Protein AF-A0A1A9I553-F1 (afdb_monomer)

pLDDT: mean 89.94, std 12.28, range [42.53, 98.75]

Sequence (286 aa):
MKNKTMDTFEQMSDDEKLRAENDFLKMKLMLEHGAHFGDISDNPDDLSPEMENQLLNNVMALEEQFAKEHKTIKVFDKIDRPQHFKPVAAIPGKDIKHAWEELSNYLNKYGIDLAVCSPNISTRELYRFTIEELFEYEMDDINLPGWTTNFIYDEFYPDPVYDNSRLVQQDLLGDLFSTNDLFCEMQYTEEGFYFNGTWYNTFKNYSEKINRFKSLFDEIELEECTVNSCTVNENDCCVTGNYKAVAQSANSKTTFSGNFTVGLIKDDAGYWNMKDIEIEGFNLAS

Foldseek 3Di:
DPPPVVVVLVPDDPQVNLVVLLVVLQVCCCVVVVDDDDPPPPDPPPDRSVRSSVVSVLVVVVVVCCVPDQDKDFLCVLLVNDPPQDALVPADPVCLVVSLVVVQVSLVVSQEHEAEDDPVDDSSNVSNCVVPPSRRDIDGPDDDPPHHDYHYVCVVPPDCFRVVQCCCQCVPPVQLQFLDQDDDPPQADCCWAAAQNDTDRGVVVVSVLSNVVSVQFPGKDWPDWDWPGWDDDPFKIKIKTKTWMWTHHPPDIDIAIDMKIWMWGADPVGHTHTHYIHGPRDDRDD

Nearest PDB structures (foldseek):
  3ef8-assembly1_A  TM=5.505E-01  e=2.412E-05  Novosphingobium aromaticivorans DSM 12444
  3rob-assembly2_D  TM=6.604E-01  e=2.534E-04  Planctopirus limnophila DSM 3776
  3bb9-assembly1_A  TM=6.445E-01  e=4.056E-04  Shewanella frigidimarina NCIMB 400
  3bb9-assembly3_E  TM=6.091E-01  e=4.302E-04  Shewanella frigidimarina NCIMB 400
  3e99-assembly1_A  TM=5.307E-01  e=3.206E-04  Burkholderia mallei ATCC 23344

Secondary structure (DSSP, 8-state):
--SHHHHHHTTS-HHHHHHHHHHHHHHHHHHHH--------S-TTSS-HHHHHHHHHHHHHHHHHHHH---EEEHHHHTT--S-PPPGGGS-GGGHHHHHHHHHHHHHHTTEEEE---TT--HHHHHHHHHHTGGG-EEE----TT--EEEEHHHHS--HHHHHHHIIIIIIIIHHTSSSPP---TTB-TT-EEETTEEESSHHHHHHHHHHHHTT-SEEEEEEEEEEEEEEETTEEEEEEEEEEEEEETTEEEEEEEEEEEEEEE-TTS-EEEEEEEETT-----

Organism: NCBI:txid1176587

Mean predicted aligned error: 8.47 Å

Structure (mmCIF, N/CA/C/O backbone):
data_AF-A0A1A9I553-F1
#
_entry.id   AF-A0A1A9I553-F1
#
loop_
_atom_site.group_PDB
_atom_site.id
_atom_site.type_symbol
_atom_site.label_atom_id
_atom_site.label_alt_id
_atom_site.label_comp_id
_atom_site.label_asym_id
_atom_site.label_entity_id
_atom_site.label_seq_id
_atom_site.pdbx_PDB_ins_code
_atom_site.Cartn_x
_atom_site.Cartn_y
_atom_site.Cartn_z
_atom_site.occupancy
_atom_site.B_iso_or_equiv
_atom_site.auth_seq_id
_atom_site.auth_comp_id
_atom_site.auth_asym_id
_atom_site.auth_atom_id
_atom_site.pdbx_PDB_model_num
ATOM 1 N N . MET A 1 1 ? 40.189 41.735 4.084 1.00 45.28 1 MET A N 1
ATOM 2 C CA . MET A 1 1 ? 39.032 41.005 4.653 1.00 45.28 1 MET A CA 1
ATOM 3 C C . MET A 1 1 ? 38.828 39.592 4.082 1.00 45.28 1 MET A C 1
ATOM 5 O O . MET A 1 1 ? 37.923 38.928 4.549 1.00 45.28 1 MET A O 1
ATOM 9 N N . LYS A 1 2 ? 39.676 39.079 3.167 1.00 45.16 2 LYS A N 1
ATOM 10 C CA . LYS A 1 2 ? 39.576 37.696 2.649 1.00 45.16 2 LYS A CA 1
ATOM 11 C C . LYS A 1 2 ? 40.274 36.606 3.493 1.00 45.16 2 LYS A C 1
ATOM 13 O O . LYS A 1 2 ? 40.042 35.440 3.233 1.00 45.16 2 LYS A O 1
ATOM 18 N N . ASN A 1 3 ? 41.073 36.960 4.507 1.00 47.84 3 ASN A N 1
ATOM 19 C CA . ASN A 1 3 ? 41.937 35.985 5.203 1.00 47.84 3 ASN A CA 1
ATOM 20 C C . ASN A 1 3 ? 41.445 35.517 6.581 1.00 47.84 3 ASN A C 1
ATOM 22 O O . ASN A 1 3 ? 42.027 34.594 7.121 1.00 47.84 3 ASN A O 1
ATOM 26 N N . LYS A 1 4 ? 40.412 36.131 7.177 1.00 47.81 4 LYS A N 1
ATOM 27 C CA . LYS A 1 4 ? 40.027 35.802 8.565 1.00 47.81 4 LYS A CA 1
ATOM 28 C C . LYS A 1 4 ? 39.048 34.624 8.657 1.00 47.81 4 LYS A C 1
ATOM 30 O O . LYS A 1 4 ? 39.092 33.868 9.613 1.00 47.81 4 LYS A O 1
ATOM 35 N N . THR A 1 5 ? 38.197 34.453 7.648 1.00 51.31 5 THR A N 1
ATOM 36 C CA . THR A 1 5 ? 37.212 33.363 7.571 1.00 51.31 5 THR A CA 1
ATOM 37 C C . THR A 1 5 ? 37.863 32.019 7.240 1.00 51.31 5 THR A C 1
ATOM 39 O O . THR A 1 5 ? 37.463 30.999 7.782 1.00 51.31 5 THR A O 1
ATOM 42 N N . MET A 1 6 ? 38.905 32.030 6.403 1.00 48.88 6 MET A N 1
ATOM 43 C CA . MET A 1 6 ? 39.630 30.828 5.971 1.00 48.88 6 MET A CA 1
ATOM 44 C C . MET A 1 6 ? 40.461 30.217 7.118 1.00 48.88 6 MET A C 1
ATOM 46 O O . MET A 1 6 ? 40.425 29.012 7.321 1.00 48.88 6 MET A O 1
ATOM 50 N N . ASP A 1 7 ? 41.082 31.067 7.947 1.00 52.56 7 ASP A N 1
ATOM 51 C CA . ASP A 1 7 ? 41.841 30.677 9.154 1.00 52.56 7 ASP A CA 1
ATOM 52 C C . ASP A 1 7 ? 40.971 30.029 10.250 1.00 52.56 7 ASP A C 1
ATOM 54 O O . ASP A 1 7 ? 41.466 29.273 11.079 1.00 52.56 7 ASP A O 1
ATOM 58 N N . THR A 1 8 ? 39.670 30.347 10.289 1.00 56.44 8 THR A N 1
ATOM 59 C CA . THR A 1 8 ? 38.761 29.854 11.342 1.00 56.44 8 THR A CA 1
ATOM 60 C C . THR A 1 8 ? 38.234 28.453 11.013 1.00 56.44 8 THR A C 1
ATOM 62 O O . THR A 1 8 ? 38.026 27.652 11.916 1.00 56.44 8 THR A O 1
ATOM 65 N N . PHE A 1 9 ? 38.076 28.131 9.725 1.00 57.78 9 PHE A N 1
ATOM 66 C CA . PHE A 1 9 ? 37.590 26.827 9.262 1.00 57.78 9 PHE A CA 1
ATOM 67 C C . PHE A 1 9 ? 38.655 25.725 9.378 1.00 57.78 9 PHE A C 1
ATOM 69 O O . PHE A 1 9 ? 38.342 24.577 9.679 1.00 57.78 9 PHE A O 1
ATOM 76 N N . GLU A 1 10 ? 39.936 26.071 9.209 1.00 60.84 10 GLU A N 1
ATOM 77 C CA . GLU A 1 10 ? 41.048 25.123 9.384 1.00 60.84 10 GLU A CA 1
ATOM 78 C C . GLU A 1 10 ? 41.237 24.671 10.846 1.00 60.84 10 GLU A C 1
ATOM 80 O O . GLU A 1 10 ? 41.832 23.622 11.084 1.00 60.84 10 GLU A O 1
ATOM 85 N N . GLN A 1 11 ? 40.702 25.420 11.819 1.00 66.88 11 GLN A N 1
ATOM 86 C CA . GLN A 1 11 ? 40.813 25.132 13.257 1.00 66.88 11 GLN A CA 1
ATOM 87 C C . GLN A 1 11 ? 39.633 24.335 13.836 1.00 66.88 11 GLN A C 1
ATOM 89 O O . GLN A 1 11 ? 39.682 23.954 15.005 1.00 66.88 11 GLN A O 1
ATOM 94 N N . MET A 1 12 ? 38.585 24.095 13.046 1.00 76.06 12 MET A N 1
ATOM 95 C CA . MET A 1 12 ? 37.407 23.327 13.461 1.00 76.06 12 MET A CA 1
ATOM 96 C C . MET A 1 12 ? 37.705 21.822 13.475 1.00 76.06 12 MET A C 1
ATOM 98 O O . MET A 1 12 ? 38.488 21.327 12.654 1.00 76.06 12 MET A O 1
ATOM 102 N N . SER A 1 13 ? 37.052 21.097 14.384 1.00 80.44 13 SER A N 1
ATOM 103 C CA . SER A 1 13 ? 37.006 19.631 14.345 1.00 80.44 13 SER A CA 1
ATOM 104 C C . SER A 1 13 ? 36.294 19.139 13.078 1.00 80.44 13 SER A C 1
ATOM 106 O O . SER A 1 13 ? 35.545 19.886 12.443 1.00 80.44 13 SER A O 1
ATOM 108 N N . ASP A 1 14 ? 36.545 17.895 12.673 1.00 81.12 14 ASP A N 1
ATOM 109 C CA . ASP A 1 14 ? 35.966 17.349 11.440 1.00 81.12 14 ASP A CA 1
ATOM 110 C C . ASP A 1 14 ? 34.425 17.280 11.514 1.00 81.12 14 ASP A C 1
ATOM 112 O O . ASP A 1 14 ? 33.756 17.670 10.557 1.00 81.12 14 ASP A O 1
ATOM 116 N N . ASP A 1 15 ? 33.861 16.962 12.683 1.00 81.31 15 ASP A N 1
ATOM 117 C CA . ASP A 1 15 ? 32.417 17.020 12.955 1.00 81.31 15 ASP A CA 1
ATOM 118 C C . ASP A 1 15 ? 31.836 18.431 12.785 1.00 81.31 15 ASP A C 1
ATOM 120 O O . ASP A 1 15 ? 30.764 18.613 12.208 1.00 81.31 15 ASP A O 1
ATOM 124 N N . GLU A 1 16 ? 32.527 19.460 13.284 1.00 81.19 16 GLU A N 1
ATOM 125 C CA . GLU A 1 16 ? 32.078 20.851 13.157 1.00 81.19 16 GLU A CA 1
ATOM 126 C C . GLU A 1 16 ? 32.110 21.319 11.697 1.00 81.19 16 GLU A C 1
ATOM 128 O O . GLU A 1 16 ? 31.229 22.073 11.274 1.00 81.19 16 GLU A O 1
ATOM 133 N N . LYS A 1 17 ? 33.096 20.865 10.911 1.00 86.19 17 LYS A N 1
ATOM 134 C CA . LYS A 1 17 ? 33.151 21.143 9.468 1.00 86.19 17 LYS A CA 1
ATOM 135 C C . LYS A 1 17 ? 31.993 20.472 8.736 1.00 86.19 17 LYS A C 1
ATOM 137 O O . LYS A 1 17 ? 31.346 21.136 7.931 1.00 86.19 17 LYS A O 1
ATOM 142 N N . LEU A 1 18 ? 31.704 19.207 9.048 1.00 85.94 18 LEU A N 1
ATOM 143 C CA . LEU A 1 18 ? 30.585 18.469 8.457 1.00 85.94 18 LEU A CA 1
ATOM 144 C C . LEU A 1 18 ? 29.238 19.117 8.782 1.00 85.94 18 LEU A C 1
ATOM 146 O O . LEU A 1 18 ? 28.411 19.285 7.893 1.00 85.94 18 LEU A O 1
ATOM 150 N N . ARG A 1 19 ? 29.030 19.563 10.025 1.00 86.19 19 ARG A N 1
ATOM 151 C CA . ARG A 1 19 ? 27.807 20.289 10.406 1.00 86.19 19 ARG A CA 1
ATOM 152 C C . ARG A 1 19 ? 27.648 21.594 9.625 1.00 86.19 19 ARG A C 1
ATOM 154 O O . ARG A 1 19 ? 26.574 21.861 9.097 1.00 86.19 19 ARG A O 1
ATOM 161 N N . ALA A 1 20 ? 28.724 22.369 9.484 1.00 86.25 20 ALA A N 1
ATOM 162 C CA . ALA A 1 20 ? 28.700 23.594 8.686 1.00 86.25 20 ALA A CA 1
ATOM 163 C C . ALA A 1 20 ? 28.430 23.321 7.193 1.00 86.25 20 ALA A C 1
ATOM 165 O O . ALA A 1 20 ? 27.741 24.100 6.532 1.00 86.25 20 ALA A O 1
ATOM 166 N N . GLU A 1 21 ? 28.955 22.217 6.657 1.00 88.81 21 GLU A N 1
ATOM 167 C CA . GLU A 1 21 ? 28.673 21.770 5.292 1.00 88.81 21 GLU A CA 1
ATOM 168 C C . GLU A 1 21 ? 27.207 21.342 5.122 1.00 88.81 21 GLU A C 1
ATOM 170 O O . GLU A 1 21 ? 26.568 21.733 4.144 1.00 88.81 21 GLU A O 1
ATOM 175 N N . ASN A 1 22 ? 26.638 20.624 6.094 1.00 90.00 22 ASN A N 1
ATOM 176 C CA . ASN A 1 22 ? 25.229 20.227 6.088 1.00 90.00 22 ASN A CA 1
ATOM 177 C C . ASN A 1 22 ? 24.303 21.443 6.100 1.00 90.00 22 ASN A C 1
ATOM 179 O O . ASN A 1 22 ? 23.371 21.515 5.300 1.00 90.00 22 ASN A O 1
ATOM 183 N N . ASP A 1 23 ? 24.582 22.429 6.953 1.00 88.38 23 ASP A N 1
ATOM 184 C CA . ASP A 1 23 ? 23.811 23.673 7.007 1.00 88.38 23 ASP A CA 1
ATOM 185 C C . ASP A 1 23 ? 23.865 24.420 5.670 1.00 88.38 23 ASP A C 1
ATOM 187 O O . ASP A 1 23 ? 22.844 24.902 5.170 1.00 88.38 23 ASP A O 1
ATOM 191 N N . PHE A 1 24 ? 25.042 24.461 5.041 1.00 90.69 24 PHE A N 1
ATOM 192 C CA . PHE A 1 24 ? 25.199 25.050 3.717 1.00 90.69 24 PHE A CA 1
ATOM 193 C C . PHE A 1 24 ? 24.379 24.309 2.648 1.00 90.69 24 PHE A C 1
ATOM 195 O O . PHE A 1 24 ? 23.675 24.951 1.863 1.00 90.69 24 PHE A O 1
ATOM 202 N N . LEU A 1 25 ? 24.427 22.974 2.622 1.00 90.56 25 LEU A N 1
ATOM 203 C CA . LEU A 1 25 ? 23.664 22.160 1.671 1.00 90.56 25 LEU A CA 1
ATOM 204 C C . LEU A 1 25 ? 22.151 22.313 1.870 1.00 90.56 25 LEU A C 1
ATOM 206 O O . LEU A 1 25 ? 21.434 22.491 0.885 1.00 90.56 25 LEU A O 1
ATOM 210 N N . LYS A 1 26 ? 21.665 22.323 3.119 1.00 89.75 26 LYS A N 1
ATOM 211 C CA . LYS A 1 26 ? 20.253 22.596 3.436 1.00 89.75 26 LYS A CA 1
ATOM 212 C C . LYS A 1 26 ? 19.823 23.956 2.906 1.00 89.75 26 LYS A C 1
ATOM 214 O O . LYS A 1 26 ? 18.832 24.039 2.188 1.00 89.75 26 LYS A O 1
ATOM 219 N N . MET A 1 27 ? 20.589 25.013 3.193 1.00 89.00 27 MET A N 1
ATOM 220 C CA . MET A 1 27 ? 20.296 26.356 2.683 1.00 89.00 27 MET A CA 1
ATOM 221 C C . MET A 1 27 ? 20.246 26.386 1.153 1.00 89.00 27 MET A C 1
ATOM 223 O O . MET A 1 27 ? 19.347 27.005 0.586 1.00 89.00 27 MET A O 1
ATOM 227 N N . LYS A 1 28 ? 21.181 25.705 0.478 1.00 90.06 28 LYS A N 1
ATOM 228 C CA . LYS A 1 28 ? 21.189 25.602 -0.985 1.00 90.06 28 LYS A CA 1
ATOM 229 C C . LYS A 1 28 ? 19.930 24.893 -1.502 1.00 90.06 28 LYS A C 1
ATOM 231 O O . LYS A 1 28 ? 19.263 25.440 -2.372 1.00 90.06 28 LYS A O 1
ATOM 236 N N . LEU A 1 29 ? 19.553 23.748 -0.926 1.00 89.56 29 LEU A N 1
ATOM 237 C CA . LEU A 1 29 ? 18.328 23.016 -1.287 1.00 89.56 29 LEU A CA 1
ATOM 238 C C . LEU A 1 29 ? 17.058 23.846 -1.057 1.00 89.56 29 LEU A C 1
ATOM 240 O O . LEU A 1 29 ? 16.166 23.855 -1.900 1.00 89.56 29 LEU A O 1
ATOM 244 N N . MET A 1 30 ? 16.976 24.586 0.050 1.00 87.88 30 MET A N 1
ATOM 245 C CA . MET A 1 30 ? 15.840 25.475 0.323 1.00 87.88 30 MET A CA 1
ATOM 246 C C . MET A 1 30 ? 15.729 26.593 -0.720 1.00 87.88 30 MET A C 1
ATOM 248 O O . MET A 1 30 ? 14.635 26.892 -1.192 1.00 87.88 30 MET A O 1
ATOM 252 N N . LEU A 1 31 ? 16.854 27.222 -1.074 1.00 88.00 31 LEU A N 1
ATOM 253 C CA . LEU A 1 31 ? 16.877 28.376 -1.976 1.00 88.00 31 LEU A CA 1
ATOM 254 C C . LEU A 1 31 ? 16.697 27.993 -3.447 1.00 88.00 31 LEU A C 1
ATOM 256 O O . LEU A 1 31 ? 16.005 28.703 -4.172 1.00 88.00 31 LEU A O 1
ATOM 260 N N . GLU A 1 32 ? 17.345 26.918 -3.891 1.00 88.19 32 GLU A N 1
ATOM 261 C CA . GLU A 1 32 ? 17.366 26.516 -5.302 1.00 88.19 32 GLU A CA 1
ATOM 262 C C . GLU A 1 32 ? 16.218 25.559 -5.653 1.00 88.19 32 GLU A C 1
ATOM 264 O O . GLU A 1 32 ? 15.685 25.646 -6.758 1.00 88.19 32 GLU A O 1
ATOM 269 N N . HIS A 1 33 ? 15.797 24.706 -4.712 1.00 85.69 33 HIS A N 1
ATOM 270 C CA . HIS A 1 33 ? 14.836 23.618 -4.952 1.00 85.69 33 HIS A CA 1
ATOM 271 C C . HIS A 1 33 ? 13.562 23.723 -4.100 1.00 85.69 33 HIS A C 1
ATOM 273 O O . HIS A 1 33 ? 12.667 22.892 -4.212 1.00 85.69 33 HIS A O 1
ATOM 279 N N . GLY A 1 34 ? 13.445 24.748 -3.246 1.00 83.94 34 GLY A N 1
ATOM 280 C CA . GLY A 1 34 ? 12.265 24.944 -2.402 1.00 83.94 34 GLY A CA 1
ATOM 281 C C . GLY A 1 34 ? 12.109 23.892 -1.302 1.00 83.94 34 GLY A C 1
ATOM 282 O O . GLY A 1 34 ? 11.017 23.761 -0.752 1.00 83.94 34 GLY A O 1
ATOM 283 N N . ALA A 1 35 ? 13.169 23.150 -0.960 1.00 86.06 35 ALA A N 1
ATOM 284 C CA . ALA A 1 35 ? 13.132 22.157 0.111 1.00 86.06 35 ALA A CA 1
ATOM 285 C C . ALA A 1 35 ? 12.692 22.788 1.443 1.00 86.06 35 ALA A C 1
ATOM 287 O O . ALA A 1 35 ? 12.973 23.956 1.712 1.00 86.06 35 ALA A O 1
ATOM 288 N N . HIS A 1 36 ? 11.983 22.029 2.277 1.00 81.56 36 HIS A N 1
ATOM 289 C CA . HIS A 1 36 ? 11.550 22.470 3.604 1.00 81.56 36 HIS A CA 1
ATOM 290 C C . HIS A 1 36 ? 12.160 21.538 4.645 1.00 81.56 36 HIS A C 1
ATOM 292 O O . HIS A 1 36 ? 11.765 20.382 4.765 1.00 81.56 36 HIS A O 1
ATOM 298 N N . PHE A 1 37 ? 13.131 22.048 5.396 1.00 78.56 37 PHE A N 1
ATOM 299 C CA . PHE A 1 37 ? 13.658 21.368 6.572 1.00 78.56 37 PHE A CA 1
ATOM 300 C C . PHE A 1 37 ? 12.934 21.940 7.789 1.00 78.56 37 PHE A C 1
ATOM 302 O O . PHE A 1 37 ? 12.905 23.159 7.965 1.00 78.56 37 PHE A O 1
ATOM 309 N N . GLY A 1 38 ? 12.309 21.078 8.593 1.00 63.72 38 GLY A N 1
ATOM 310 C CA . GLY A 1 38 ? 11.785 21.490 9.895 1.00 63.72 38 GLY A CA 1
ATOM 311 C C . GLY A 1 38 ? 12.917 21.923 10.829 1.00 63.72 38 GLY A C 1
ATOM 312 O O . GLY A 1 38 ? 14.093 21.683 10.539 1.00 63.72 38 GLY A O 1
ATOM 313 N N . ASP A 1 39 ? 12.570 22.522 11.968 1.00 55.28 39 ASP A N 1
ATOM 314 C CA . ASP A 1 39 ? 13.514 22.687 13.072 1.00 55.28 39 ASP A CA 1
ATOM 315 C C . ASP A 1 39 ? 13.931 21.285 13.549 1.00 55.28 39 ASP A C 1
ATOM 317 O O . ASP A 1 39 ? 13.255 20.646 14.352 1.00 55.28 39 ASP A O 1
ATOM 321 N N . ILE A 1 40 ? 15.031 20.755 13.007 1.00 48.91 40 ILE A N 1
ATOM 322 C CA . ILE A 1 40 ? 15.687 19.540 13.501 1.00 48.91 40 ILE A CA 1
ATOM 323 C C . ILE A 1 40 ? 16.354 19.936 14.823 1.00 48.91 40 ILE A C 1
ATOM 325 O O . ILE A 1 40 ? 17.556 20.184 14.882 1.00 48.91 40 ILE A O 1
ATOM 329 N N . SER A 1 41 ? 15.555 20.121 15.873 1.00 42.91 41 SER A N 1
ATOM 330 C CA . SER A 1 41 ? 16.044 20.585 17.172 1.00 42.91 41 SER A CA 1
ATOM 331 C C . SER A 1 41 ? 15.461 19.858 18.374 1.00 42.91 41 SER A C 1
ATOM 333 O O . SER A 1 41 ? 15.645 20.354 19.479 1.00 42.91 41 SER A O 1
ATOM 335 N N . ASP A 1 42 ? 14.832 18.693 18.201 1.00 42.53 42 ASP A N 1
ATOM 336 C CA . ASP A 1 42 ? 14.332 17.933 19.357 1.00 42.53 42 ASP A CA 1
ATOM 337 C C . ASP A 1 42 ? 15.098 16.637 19.648 1.00 42.53 42 ASP A C 1
ATOM 339 O O . ASP A 1 42 ? 14.909 16.066 20.721 1.00 42.53 42 ASP A O 1
ATOM 343 N N . ASN A 1 43 ? 16.050 16.224 18.797 1.00 48.44 43 ASN A N 1
ATOM 344 C CA . ASN A 1 43 ? 17.065 15.253 19.215 1.00 48.44 43 ASN A CA 1
ATOM 345 C C . ASN A 1 43 ? 18.343 15.293 18.342 1.00 48.44 43 ASN A C 1
ATOM 347 O O . ASN A 1 43 ? 18.393 14.662 17.287 1.00 48.44 43 ASN A O 1
ATOM 351 N N . PRO A 1 44 ? 19.403 16.020 18.742 1.00 50.06 44 PRO A N 1
ATOM 352 C CA . PRO A 1 44 ? 20.674 16.070 18.007 1.00 50.06 44 PRO A CA 1
ATOM 353 C C . PRO A 1 44 ? 21.456 14.738 17.979 1.00 50.06 44 PRO A C 1
ATOM 355 O O . PRO A 1 44 ? 22.524 14.693 17.365 1.00 50.06 44 PRO A O 1
ATOM 358 N N . ASP A 1 45 ? 20.935 13.684 18.617 1.00 53.38 45 ASP A N 1
ATOM 359 C CA . ASP A 1 45 ? 21.558 12.360 18.732 1.00 53.38 45 ASP A CA 1
ATOM 360 C C . ASP A 1 45 ? 21.082 11.335 17.677 1.00 53.38 45 ASP A C 1
ATOM 362 O O . ASP A 1 45 ? 21.671 10.258 17.589 1.00 53.38 45 ASP A O 1
ATOM 366 N N . ASP A 1 46 ? 20.065 11.631 16.853 1.00 63.47 46 ASP A N 1
ATOM 367 C CA . ASP A 1 46 ? 19.458 10.607 15.974 1.00 63.47 46 ASP A CA 1
ATOM 368 C C . ASP A 1 46 ? 20.120 10.447 14.592 1.00 63.47 46 ASP A C 1
ATOM 370 O O . ASP A 1 46 ? 19.923 9.426 13.930 1.00 63.47 46 ASP A O 1
ATOM 374 N N . LEU A 1 47 ? 20.943 11.403 14.144 1.00 71.25 47 LEU A N 1
ATOM 375 C CA . LEU A 1 47 ? 21.653 11.294 12.865 1.00 71.25 47 LEU A CA 1
ATOM 376 C C . LEU A 1 47 ? 23.067 11.865 12.971 1.00 71.25 47 LEU A C 1
ATOM 378 O O . LEU A 1 47 ? 23.256 13.032 13.319 1.00 71.25 47 LEU A O 1
ATOM 382 N N . SER A 1 48 ? 24.077 11.045 12.663 1.00 86.38 48 SER A N 1
ATOM 383 C CA . SER A 1 48 ? 25.462 11.519 12.671 1.00 86.38 48 SER A CA 1
ATOM 384 C C . SER A 1 48 ? 25.675 12.570 11.567 1.00 86.38 48 SER A C 1
ATOM 386 O O . SER A 1 48 ? 25.036 12.478 10.510 1.00 86.38 48 SER A O 1
ATOM 388 N N . PRO A 1 49 ? 26.575 13.557 11.764 1.00 84.88 49 PRO A N 1
ATOM 389 C CA . PRO A 1 49 ? 26.875 14.566 10.747 1.00 84.88 49 PRO A CA 1
ATOM 390 C C . PRO A 1 49 ? 27.231 13.969 9.381 1.00 84.88 49 PRO A C 1
ATOM 392 O O . PRO A 1 49 ? 26.855 14.528 8.354 1.00 84.88 49 PRO A O 1
ATOM 395 N N . GLU A 1 50 ? 27.901 12.814 9.356 1.00 87.56 50 GLU A N 1
ATOM 396 C CA . GLU A 1 50 ? 28.272 12.090 8.137 1.00 87.56 50 GLU A CA 1
ATOM 397 C C . GLU A 1 50 ? 27.052 11.526 7.406 1.00 87.56 50 GLU A C 1
ATOM 399 O O . GLU A 1 50 ? 26.951 11.657 6.186 1.00 87.56 50 GLU A O 1
ATOM 404 N N . MET A 1 51 ? 26.118 10.902 8.132 1.00 83.81 51 MET A N 1
ATOM 405 C CA . MET A 1 51 ? 24.905 10.332 7.537 1.00 83.81 51 MET A CA 1
ATOM 406 C C . MET A 1 51 ? 24.008 11.426 6.961 1.00 83.81 51 MET A C 1
ATOM 408 O O . MET A 1 51 ? 23.476 11.284 5.860 1.00 83.81 51 MET A O 1
ATOM 412 N N . GLU A 1 52 ? 23.876 12.538 7.683 1.00 87.88 52 GLU A N 1
ATOM 413 C CA . GLU A 1 52 ? 23.152 13.708 7.201 1.00 87.88 52 GLU A CA 1
ATOM 414 C C . GLU A 1 52 ? 23.825 14.316 5.964 1.00 87.88 52 GLU A C 1
ATOM 416 O O . GLU A 1 52 ? 23.151 14.609 4.976 1.00 87.88 52 GLU A O 1
ATOM 421 N N . ASN A 1 53 ? 25.154 14.442 5.972 1.00 90.00 53 ASN A N 1
ATOM 422 C CA . ASN A 1 53 ? 25.906 14.945 4.827 1.00 90.00 53 ASN A CA 1
ATOM 423 C C . ASN A 1 53 ? 25.702 14.068 3.588 1.00 90.00 53 ASN A C 1
ATOM 425 O O . ASN A 1 53 ? 25.450 14.571 2.491 1.00 90.00 53 ASN A O 1
ATOM 429 N N . GLN A 1 54 ? 25.759 12.747 3.766 1.00 87.88 54 GLN A N 1
ATOM 430 C CA . GLN A 1 54 ? 25.515 11.790 2.696 1.00 87.88 54 GLN A CA 1
ATOM 431 C C . GLN A 1 54 ? 24.087 11.916 2.145 1.00 87.88 54 GLN A C 1
ATOM 433 O O . GLN A 1 54 ? 23.904 11.916 0.927 1.00 87.88 54 GLN A O 1
ATOM 438 N N . LEU A 1 55 ? 23.082 12.069 3.014 1.00 87.38 55 LEU A N 1
ATOM 439 C CA . LEU A 1 55 ? 21.695 12.291 2.602 1.00 87.38 55 LEU A CA 1
ATOM 440 C C . LEU A 1 55 ? 21.555 13.576 1.775 1.00 87.38 55 LEU A C 1
ATOM 442 O O . LEU A 1 55 ? 21.016 13.536 0.672 1.00 87.38 55 LEU A O 1
ATOM 446 N N . LEU A 1 56 ? 22.065 14.703 2.277 1.00 90.12 56 LEU A N 1
ATOM 447 C CA . LEU A 1 56 ? 21.948 16.005 1.615 1.00 90.12 56 LEU A CA 1
ATOM 448 C C . LEU A 1 56 ? 22.653 16.024 0.256 1.00 90.12 56 LEU A C 1
ATOM 450 O O . LEU A 1 56 ? 22.113 16.563 -0.710 1.00 90.12 56 LEU A O 1
ATOM 454 N N . ASN A 1 57 ? 23.824 15.392 0.157 1.00 89.75 57 ASN A N 1
ATOM 455 C CA . ASN A 1 57 ? 24.530 15.239 -1.112 1.00 89.75 57 ASN A CA 1
ATOM 456 C C . ASN A 1 57 ? 23.754 14.364 -2.106 1.00 89.75 57 ASN A C 1
ATOM 458 O O . ASN A 1 57 ? 23.700 14.698 -3.290 1.00 89.75 57 ASN A O 1
ATOM 462 N N . ASN A 1 58 ? 23.110 13.288 -1.645 1.00 87.00 58 ASN A N 1
ATOM 463 C CA . ASN A 1 58 ? 22.261 12.456 -2.500 1.00 87.00 58 ASN A CA 1
ATOM 464 C C . ASN A 1 58 ? 21.038 13.226 -3.017 1.00 87.00 58 ASN A C 1
ATOM 466 O O . ASN A 1 58 ? 20.734 13.142 -4.205 1.00 87.00 58 ASN A O 1
ATOM 470 N N . VAL A 1 59 ? 20.368 14.000 -2.153 1.00 87.88 59 VAL A N 1
ATOM 471 C CA . VAL A 1 59 ? 19.227 14.847 -2.547 1.00 87.88 59 VAL A CA 1
ATOM 472 C C . VAL A 1 59 ? 19.672 15.902 -3.559 1.00 87.88 59 VAL A C 1
ATOM 474 O O . VAL A 1 59 ? 19.044 16.049 -4.600 1.00 87.88 59 VAL A O 1
ATOM 477 N N . MET A 1 60 ? 20.798 16.579 -3.319 1.00 88.31 60 MET A N 1
ATOM 478 C CA . MET A 1 60 ? 21.354 17.546 -4.272 1.00 88.31 60 MET A CA 1
ATOM 479 C C . MET A 1 60 ? 21.668 16.900 -5.627 1.00 88.31 60 MET A C 1
ATOM 481 O O . MET A 1 60 ? 21.353 17.462 -6.671 1.00 88.31 60 MET A O 1
ATOM 485 N N . ALA A 1 61 ? 22.283 15.713 -5.630 1.00 86.06 61 ALA A N 1
ATOM 486 C CA . ALA A 1 61 ? 22.615 15.001 -6.861 1.00 86.06 61 ALA A CA 1
ATOM 487 C C . ALA A 1 61 ? 21.364 14.586 -7.650 1.00 86.06 61 ALA A C 1
ATOM 489 O O . ALA A 1 61 ? 21.370 14.672 -8.880 1.00 86.06 61 ALA A O 1
ATOM 490 N N . LEU A 1 62 ? 20.302 14.169 -6.953 1.00 86.00 62 LEU A N 1
ATOM 491 C CA . LEU A 1 62 ? 18.999 13.874 -7.545 1.00 86.00 62 LEU A CA 1
ATOM 492 C C . LEU A 1 62 ? 18.423 15.121 -8.223 1.00 86.00 62 LEU A C 1
ATOM 494 O O . LEU A 1 62 ? 18.185 15.116 -9.428 1.00 86.00 62 LEU A O 1
ATOM 498 N N . GLU A 1 63 ? 18.280 16.202 -7.463 1.00 86.25 63 GLU A N 1
ATOM 499 C CA . GLU A 1 63 ? 17.759 17.485 -7.932 1.00 86.25 63 GLU A CA 1
ATOM 500 C C . GLU A 1 63 ? 18.535 18.021 -9.144 1.00 86.25 63 GLU A C 1
ATOM 502 O O . GLU A 1 63 ? 17.956 18.464 -10.138 1.00 86.25 63 GLU A O 1
ATOM 507 N N . GLU A 1 64 ? 19.865 17.922 -9.117 1.00 84.06 64 GLU A N 1
ATOM 508 C CA . GLU A 1 64 ? 20.705 18.324 -10.240 1.00 84.06 64 GLU A CA 1
ATOM 509 C C . GLU A 1 64 ? 20.512 17.444 -11.486 1.00 84.06 64 GLU A C 1
ATOM 511 O O . GLU A 1 64 ? 20.561 17.977 -12.599 1.00 84.06 64 GLU A O 1
ATOM 516 N N . GLN A 1 65 ? 20.315 16.126 -11.339 1.00 80.50 65 GLN A N 1
ATOM 517 C CA . GLN A 1 65 ? 20.013 15.240 -12.474 1.00 80.50 65 GLN A CA 1
ATOM 518 C C . GLN A 1 65 ? 18.662 15.600 -13.102 1.00 80.50 65 GLN A C 1
ATOM 520 O O . GLN A 1 65 ? 18.593 15.793 -14.320 1.00 80.50 65 GLN A O 1
ATOM 525 N N . PHE A 1 66 ? 17.627 15.787 -12.278 1.00 81.56 66 PHE A N 1
ATOM 526 C CA . PHE A 1 66 ? 16.296 16.197 -12.731 1.00 81.56 66 PHE A CA 1
ATOM 527 C C . PHE A 1 66 ? 16.311 17.561 -13.433 1.00 81.56 66 PHE A C 1
ATOM 529 O O . PHE A 1 66 ? 15.720 17.716 -14.502 1.00 81.56 66 PHE A O 1
ATOM 536 N N . ALA A 1 67 ? 17.026 18.545 -12.877 1.00 77.94 67 ALA A N 1
ATOM 537 C CA . ALA A 1 67 ? 17.071 19.901 -13.419 1.00 77.94 67 ALA A CA 1
ATOM 538 C C . ALA A 1 67 ? 17.860 20.018 -14.735 1.00 77.94 67 ALA A C 1
ATOM 540 O O . ALA A 1 67 ? 17.554 20.879 -15.562 1.00 77.94 67 ALA A O 1
ATOM 541 N N . LYS A 1 68 ? 18.902 19.198 -14.933 1.00 71.31 68 LYS A N 1
ATOM 542 C CA . LYS A 1 68 ? 19.783 19.303 -16.108 1.00 71.31 68 LYS A CA 1
ATOM 543 C C . LYS A 1 68 ? 19.236 18.542 -17.308 1.00 71.31 68 LYS A C 1
ATOM 545 O O . LYS A 1 68 ? 19.266 19.066 -18.420 1.00 71.31 68 LYS A O 1
ATOM 550 N N . GLU A 1 69 ? 18.786 17.308 -17.106 1.00 64.06 69 GLU A N 1
ATOM 551 C CA . GLU A 1 69 ? 18.481 16.387 -18.198 1.00 64.06 69 GLU A CA 1
ATOM 552 C C . GLU A 1 69 ? 17.452 15.349 -17.740 1.00 64.06 69 GLU A C 1
ATOM 554 O O . GLU A 1 69 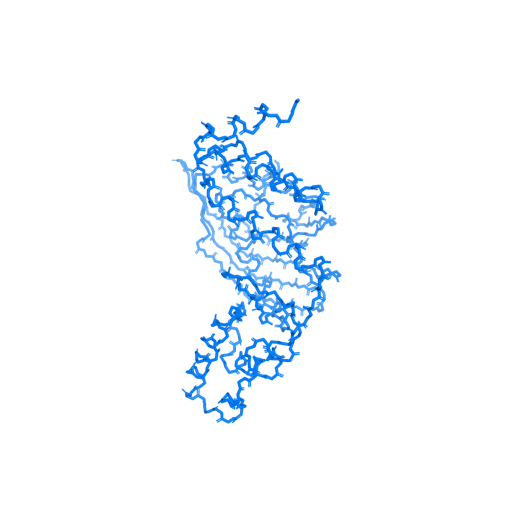? 17.799 14.184 -17.564 1.00 64.06 69 GLU A O 1
ATOM 559 N N . HIS A 1 70 ? 16.190 15.755 -17.561 1.00 76.06 70 HIS A N 1
ATOM 560 C CA . HIS A 1 70 ? 15.088 14.810 -17.359 1.00 76.06 70 HIS A CA 1
ATOM 561 C C . HIS A 1 70 ? 14.984 13.864 -18.568 1.00 76.06 70 HIS A C 1
ATOM 563 O O . HIS A 1 70 ? 14.364 14.177 -19.589 1.00 76.06 70 HIS A O 1
ATOM 569 N N . LYS A 1 71 ? 15.689 12.736 -18.475 1.00 86.56 71 LYS A N 1
ATOM 570 C CA . LYS A 1 71 ? 15.797 11.697 -19.491 1.00 86.56 71 LYS A CA 1
ATOM 571 C C . LYS A 1 71 ? 15.012 10.498 -19.019 1.00 86.56 71 LYS A C 1
ATOM 573 O O . LYS A 1 71 ? 15.223 10.021 -17.909 1.00 86.56 71 LYS A O 1
ATOM 578 N N . THR A 1 72 ? 14.173 9.989 -19.903 1.00 91.94 72 THR A N 1
ATOM 579 C CA . THR A 1 72 ? 13.520 8.706 -19.709 1.00 91.94 72 THR A CA 1
ATOM 580 C C . THR A 1 72 ? 14.298 7.610 -20.432 1.00 91.94 72 THR A C 1
ATOM 582 O O . THR A 1 72 ? 14.976 7.847 -21.438 1.00 91.94 72 THR A O 1
ATOM 585 N N . ILE A 1 73 ? 14.222 6.398 -19.900 1.00 95.38 73 ILE A N 1
ATOM 586 C CA . ILE A 1 73 ? 14.799 5.183 -20.461 1.00 95.38 73 ILE A CA 1
ATOM 587 C C . ILE A 1 73 ? 13.792 4.050 -20.293 1.00 95.38 73 ILE A C 1
ATOM 589 O O . ILE A 1 73 ? 13.067 3.991 -19.301 1.00 95.38 73 ILE A O 1
ATOM 593 N N . LYS A 1 74 ? 13.738 3.128 -21.253 1.00 97.50 74 LYS A N 1
ATOM 594 C CA . LYS A 1 74 ? 12.958 1.906 -21.064 1.00 97.50 74 LYS A CA 1
ATOM 595 C C . LYS A 1 74 ? 13.624 1.008 -20.038 1.00 97.50 74 LYS A C 1
ATOM 597 O O . LYS A 1 74 ? 14.848 0.862 -20.057 1.00 97.50 74 LYS A O 1
ATOM 602 N N . VAL A 1 75 ? 12.836 0.311 -19.227 1.00 97.38 75 VAL A N 1
ATOM 603 C CA . VAL A 1 75 ? 13.367 -0.693 -18.291 1.00 97.38 75 VAL A CA 1
ATOM 604 C C . VAL A 1 75 ? 14.255 -1.703 -19.024 1.00 97.38 75 VAL A C 1
ATOM 606 O O . VAL A 1 75 ? 15.344 -2.009 -18.552 1.00 97.38 75 VAL A O 1
ATOM 609 N N . PHE A 1 76 ? 13.862 -2.165 -20.216 1.00 97.62 76 PHE A N 1
ATOM 610 C CA . PHE A 1 76 ? 14.660 -3.108 -21.004 1.00 97.62 76 PHE A CA 1
ATOM 611 C C . PHE A 1 76 ? 16.031 -2.557 -21.409 1.00 97.62 76 PHE A C 1
ATOM 613 O O . PHE A 1 76 ? 17.013 -3.299 -21.433 1.00 97.62 76 PHE A O 1
ATOM 620 N N . ASP A 1 77 ? 16.103 -1.259 -21.707 1.00 97.38 77 ASP A N 1
ATOM 621 C CA . ASP A 1 77 ? 17.348 -0.570 -22.048 1.00 97.38 77 ASP A CA 1
ATOM 622 C C . ASP A 1 77 ? 18.231 -0.390 -20.810 1.00 97.38 77 ASP A C 1
ATOM 624 O O . ASP A 1 77 ? 19.435 -0.630 -20.882 1.00 97.38 77 ASP A O 1
ATOM 628 N N . LYS A 1 78 ? 17.621 -0.049 -19.668 1.00 95.62 78 LYS A N 1
ATOM 629 C CA . LYS A 1 78 ? 18.290 0.125 -18.371 1.00 95.62 78 LYS A CA 1
ATOM 630 C C . LYS A 1 78 ? 19.018 -1.133 -17.902 1.00 95.62 78 LYS A C 1
ATOM 632 O O . LYS A 1 78 ? 20.067 -1.035 -17.275 1.00 95.62 78 LYS A O 1
ATOM 637 N N . ILE A 1 79 ? 18.467 -2.304 -18.217 1.00 95.75 79 ILE A N 1
ATOM 638 C CA . ILE A 1 79 ? 18.983 -3.608 -17.778 1.00 95.75 79 ILE A CA 1
ATOM 639 C C . ILE A 1 79 ? 19.823 -4.336 -18.845 1.00 95.75 79 ILE A C 1
ATOM 641 O O . ILE A 1 79 ? 19.968 -5.561 -18.796 1.00 95.75 79 ILE A O 1
ATOM 645 N N . ASP A 1 80 ? 20.349 -3.605 -19.833 1.00 96.31 80 ASP A N 1
ATOM 646 C CA . ASP A 1 80 ? 21.190 -4.109 -20.931 1.00 96.31 80 ASP A CA 1
ATOM 647 C C . ASP A 1 80 ? 20.513 -5.121 -21.880 1.00 96.31 80 ASP A C 1
ATOM 649 O O . ASP A 1 80 ? 21.173 -5.966 -22.495 1.00 96.31 80 ASP A O 1
ATOM 653 N N . ARG A 1 81 ? 19.189 -5.031 -22.056 1.00 96.44 81 ARG A N 1
ATOM 654 C CA . ARG A 1 81 ? 18.410 -5.797 -23.052 1.00 96.44 81 ARG A CA 1
ATOM 655 C C . ARG A 1 81 ? 18.659 -7.320 -23.030 1.00 96.44 81 ARG A C 1
ATOM 657 O O . ARG A 1 81 ? 19.053 -7.898 -24.056 1.00 96.44 81 ARG A O 1
ATOM 664 N N . PRO A 1 82 ? 18.428 -8.019 -21.905 1.00 96.25 82 PRO A N 1
ATOM 665 C CA . PRO A 1 82 ? 18.724 -9.442 -21.770 1.00 96.25 82 PRO A CA 1
ATOM 666 C C . PRO A 1 82 ? 17.948 -10.296 -22.785 1.00 96.25 82 PRO A C 1
ATOM 668 O O . PRO A 1 82 ? 16.727 -10.243 -22.861 1.00 96.25 82 PRO A O 1
ATOM 671 N N . GLN A 1 83 ? 18.660 -11.147 -23.533 1.00 94.00 83 GLN A N 1
ATOM 672 C CA . GLN A 1 83 ? 18.070 -12.028 -24.563 1.00 94.00 83 GLN A CA 1
ATOM 673 C C . GLN A 1 83 ? 17.798 -13.464 -24.080 1.00 94.00 83 GLN A C 1
ATOM 675 O O . GLN 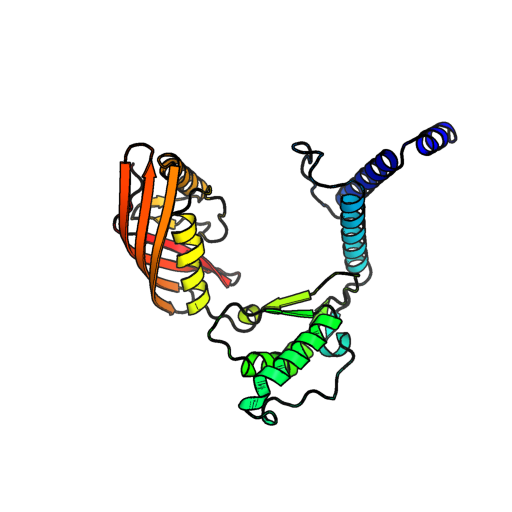A 1 83 ? 17.302 -14.298 -24.833 1.00 94.00 83 GLN A O 1
ATOM 680 N N . HIS A 1 84 ? 18.193 -13.793 -22.850 1.00 94.62 84 HIS A N 1
ATOM 681 C CA . HIS A 1 84 ? 18.152 -15.162 -22.328 1.00 94.62 84 HIS A CA 1
ATOM 682 C C . HIS A 1 84 ? 16.831 -15.507 -21.624 1.00 94.62 84 HIS A C 1
ATOM 684 O O . HIS A 1 84 ? 16.543 -16.691 -21.426 1.00 94.62 84 HIS A O 1
ATOM 690 N N . PHE A 1 85 ? 16.018 -14.504 -21.277 1.00 96.56 85 PHE A N 1
ATOM 691 C CA . PHE A 1 85 ? 14.683 -14.716 -20.727 1.00 96.56 85 PHE A CA 1
ATOM 692 C C . PHE A 1 85 ? 13.720 -15.165 -21.821 1.00 96.56 85 PHE A C 1
ATOM 694 O O . PHE A 1 85 ? 13.703 -14.638 -22.932 1.00 96.56 85 PHE A O 1
ATOM 701 N N . LYS A 1 86 ? 12.937 -16.197 -21.514 1.00 95.12 86 LYS A N 1
ATOM 702 C CA . LYS A 1 86 ? 12.028 -16.824 -22.473 1.00 95.12 86 LYS A CA 1
ATOM 703 C C . LYS A 1 86 ? 10.636 -16.213 -22.326 1.00 95.12 86 LYS A C 1
ATOM 705 O O . LYS A 1 86 ? 10.251 -15.895 -21.208 1.00 95.12 86 LYS A O 1
ATOM 710 N N . PRO A 1 87 ? 9.831 -16.153 -23.398 1.00 95.12 87 PRO A N 1
ATOM 711 C CA . PRO A 1 87 ? 8.416 -15.819 -23.274 1.00 95.12 87 PRO A CA 1
ATOM 712 C C . PRO A 1 87 ? 7.709 -16.754 -22.285 1.00 95.12 87 PRO A C 1
ATOM 714 O O . PRO A 1 87 ? 8.001 -17.956 -22.253 1.00 95.12 87 PRO A O 1
ATOM 717 N N . VAL A 1 88 ? 6.735 -16.239 -21.530 1.00 95.62 88 VAL A N 1
ATOM 718 C CA . VAL A 1 88 ? 6.062 -16.994 -20.456 1.00 95.62 88 VAL A CA 1
ATOM 719 C C . VAL A 1 88 ? 5.443 -18.313 -20.946 1.00 95.62 88 VAL A C 1
ATOM 721 O O . VAL A 1 88 ? 5.448 -19.322 -20.233 1.00 95.62 88 VAL A O 1
ATOM 724 N N . ALA A 1 89 ? 4.959 -18.332 -22.193 1.00 94.88 89 ALA A N 1
ATOM 725 C CA . ALA A 1 89 ? 4.350 -19.494 -22.837 1.00 94.88 89 ALA A CA 1
ATOM 726 C C . ALA A 1 89 ? 5.327 -20.671 -23.021 1.00 94.88 89 ALA A C 1
ATOM 728 O O . ALA A 1 89 ? 4.900 -21.821 -23.100 1.00 94.88 89 ALA A O 1
ATOM 729 N N . ALA A 1 90 ? 6.635 -20.402 -23.062 1.00 95.88 90 ALA A N 1
ATOM 730 C CA . ALA A 1 90 ? 7.674 -21.418 -23.209 1.00 95.88 90 ALA A CA 1
ATOM 731 C C . ALA A 1 90 ? 8.155 -22.001 -21.866 1.00 95.88 90 ALA A C 1
ATOM 733 O O . ALA A 1 90 ? 8.995 -22.903 -21.863 1.00 95.88 90 ALA A O 1
ATOM 734 N N . ILE A 1 91 ? 7.652 -21.500 -20.730 1.00 96.06 91 ILE A N 1
ATOM 735 C CA . ILE A 1 91 ? 8.099 -21.896 -19.389 1.00 96.06 91 ILE A CA 1
ATOM 736 C C . ILE A 1 91 ? 7.079 -22.856 -18.762 1.00 96.06 91 ILE A C 1
ATOM 738 O O . ILE A 1 91 ? 5.944 -22.447 -18.482 1.00 96.06 91 ILE A O 1
ATOM 742 N N . PRO A 1 92 ? 7.452 -24.119 -18.482 1.00 95.69 92 PRO A N 1
ATOM 743 C CA . PRO A 1 92 ? 6.572 -25.074 -17.816 1.00 95.69 92 PRO A CA 1
ATOM 744 C C . PRO A 1 92 ? 6.123 -24.603 -16.427 1.00 95.69 92 PRO A C 1
ATOM 746 O O . PRO A 1 92 ? 6.850 -23.913 -15.717 1.00 95.69 92 PRO A O 1
ATOM 749 N N . GLY A 1 93 ? 4.932 -25.028 -15.993 1.00 94.19 93 GLY A N 1
ATOM 750 C CA . GLY A 1 93 ? 4.358 -24.656 -14.689 1.00 94.19 93 GLY A CA 1
ATOM 751 C C . GLY A 1 93 ? 5.280 -24.919 -13.496 1.00 94.19 93 GLY A C 1
ATOM 752 O O . GLY A 1 93 ? 5.390 -24.080 -12.612 1.00 94.19 93 GLY A O 1
ATOM 753 N N . LYS A 1 94 ? 5.987 -26.050 -13.504 1.00 95.38 94 LYS A N 1
ATOM 754 C CA . LYS A 1 94 ? 6.932 -26.439 -12.447 1.00 95.38 94 LYS A CA 1
ATOM 755 C C . LYS A 1 94 ? 8.185 -25.554 -12.362 1.00 95.38 94 LYS A C 1
ATOM 757 O O . LYS A 1 94 ? 8.786 -25.488 -11.299 1.00 95.38 94 LYS A O 1
ATOM 762 N N . ASP A 1 95 ? 8.546 -24.876 -13.452 1.00 97.00 95 ASP A N 1
ATOM 763 C CA . ASP A 1 95 ? 9.800 -24.123 -13.568 1.00 97.00 95 ASP A CA 1
ATOM 764 C C . ASP A 1 95 ? 9.577 -22.604 -13.402 1.00 97.00 95 ASP A C 1
ATOM 766 O O . ASP A 1 95 ? 10.535 -21.845 -13.293 1.00 97.00 95 ASP A O 1
ATOM 770 N N . ILE A 1 96 ? 8.318 -22.142 -13.346 1.00 97.88 96 ILE A N 1
ATOM 771 C CA . ILE A 1 96 ? 7.983 -20.706 -13.349 1.00 97.88 96 ILE A CA 1
ATOM 772 C C . ILE A 1 96 ? 8.493 -19.954 -12.119 1.00 97.88 96 ILE A C 1
ATOM 774 O O . ILE A 1 96 ? 8.893 -18.803 -12.237 1.00 97.88 96 ILE A O 1
ATOM 778 N N . LYS A 1 97 ? 8.506 -20.603 -10.947 1.00 97.56 97 LYS A N 1
ATOM 779 C CA . LYS A 1 97 ? 9.006 -19.983 -9.7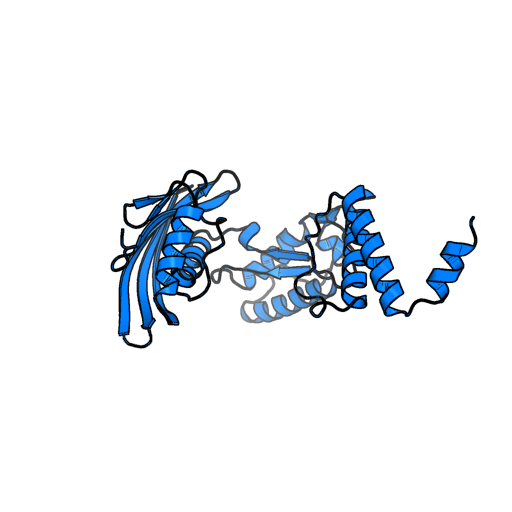12 1.00 97.56 97 LYS A CA 1
ATOM 780 C C . LYS A 1 97 ? 10.499 -19.696 -9.806 1.00 97.56 97 LYS A C 1
ATOM 782 O O . LYS A 1 97 ? 10.921 -18.587 -9.519 1.00 97.56 97 LYS A O 1
ATOM 787 N N . HIS A 1 98 ? 11.262 -20.669 -10.293 1.00 98.00 98 HIS A N 1
ATOM 788 C CA . HIS A 1 98 ? 12.695 -20.506 -10.495 1.00 98.00 98 HIS A CA 1
ATOM 789 C C . HIS A 1 98 ? 13.000 -19.447 -11.562 1.00 98.00 98 HIS A C 1
ATOM 791 O O . HIS A 1 98 ? 13.840 -18.584 -11.342 1.00 98.00 98 HIS A O 1
ATOM 797 N N . ALA A 1 99 ? 12.266 -19.451 -12.680 1.00 98.12 99 ALA A N 1
ATOM 798 C CA . ALA A 1 99 ? 12.422 -18.429 -13.714 1.00 98.12 99 ALA A CA 1
ATOM 799 C C . ALA A 1 99 ? 12.125 -17.011 -13.189 1.00 98.12 99 ALA A C 1
ATOM 801 O O . ALA A 1 99 ? 12.815 -16.062 -13.556 1.00 98.12 99 ALA A O 1
ATOM 802 N N . TRP A 1 100 ? 11.120 -16.866 -12.320 1.00 98.19 100 TRP A N 1
ATOM 803 C CA . TRP A 1 100 ? 10.830 -15.605 -11.640 1.00 98.19 100 TRP A CA 1
ATOM 804 C C . TRP A 1 100 ? 11.946 -15.180 -10.689 1.00 98.19 100 TRP A C 1
ATOM 806 O O . TRP A 1 100 ? 12.376 -14.035 -10.748 1.00 98.19 100 TRP A O 1
ATOM 816 N N . GLU A 1 101 ? 12.462 -16.090 -9.863 1.00 98.19 101 GLU A N 1
ATOM 817 C CA . GLU A 1 101 ? 13.598 -15.801 -8.981 1.00 98.19 101 GLU A CA 1
ATOM 818 C C . GLU A 1 101 ? 14.831 -15.346 -9.777 1.00 98.19 101 GLU A C 1
ATOM 820 O O . GLU A 1 101 ? 15.496 -14.389 -9.389 1.00 98.19 101 GLU A O 1
ATOM 825 N N . GLU A 1 102 ? 15.138 -15.987 -10.908 1.00 98.25 102 GLU A N 1
ATOM 826 C CA . GLU A 1 102 ? 16.237 -15.569 -11.787 1.00 98.25 102 GLU A CA 1
ATOM 827 C C . GLU A 1 102 ? 16.020 -14.159 -12.355 1.00 98.25 102 GLU A C 1
ATOM 829 O O . GLU A 1 102 ? 16.942 -13.341 -12.333 1.00 98.25 102 GLU A O 1
ATOM 834 N N . LEU A 1 103 ? 14.806 -13.861 -12.829 1.00 98.31 103 LEU A N 1
ATOM 835 C CA . LEU A 1 103 ? 14.449 -12.557 -13.391 1.00 98.31 103 LEU A CA 1
ATOM 836 C C . LEU A 1 103 ? 14.447 -11.446 -12.333 1.00 98.31 103 LEU A C 1
ATOM 838 O O . LEU A 1 103 ? 15.050 -10.399 -12.548 1.00 98.31 103 LEU A O 1
ATOM 842 N N . SER A 1 104 ? 13.839 -11.681 -11.171 1.00 97.75 104 SER A N 1
ATOM 843 C CA . SER A 1 104 ? 13.807 -10.726 -10.058 1.00 97.75 104 SER A CA 1
ATOM 844 C C . SER A 1 104 ? 15.216 -10.436 -9.529 1.00 97.75 104 SER A C 1
ATOM 846 O O . SER A 1 104 ? 15.589 -9.279 -9.345 1.00 97.75 104 SER A O 1
ATOM 848 N N . ASN A 1 105 ? 16.064 -11.460 -9.380 1.00 97.88 105 ASN A N 1
ATOM 849 C CA . ASN A 1 105 ? 17.468 -11.257 -9.014 1.00 97.88 105 ASN A CA 1
ATOM 850 C C . ASN A 1 105 ? 18.256 -10.511 -10.099 1.00 97.88 105 ASN A C 1
ATOM 852 O O . ASN A 1 105 ? 19.243 -9.845 -9.789 1.00 97.88 105 ASN A O 1
ATOM 856 N N . TYR A 1 106 ? 17.875 -10.650 -11.371 1.00 98.00 106 TYR A N 1
ATOM 857 C CA . TYR A 1 106 ? 18.480 -9.886 -12.457 1.00 98.00 106 TYR A CA 1
ATOM 858 C C . TYR A 1 106 ? 18.094 -8.408 -12.370 1.00 98.00 106 TYR A C 1
ATOM 860 O O . TYR A 1 106 ? 18.993 -7.575 -12.367 1.00 98.00 106 TYR A O 1
ATOM 868 N N . LEU A 1 107 ? 16.806 -8.087 -12.213 1.00 97.12 107 LEU A N 1
ATOM 869 C CA . LEU A 1 107 ? 16.325 -6.711 -12.026 1.00 97.12 107 LEU A CA 1
ATOM 870 C C . LEU A 1 107 ? 16.987 -6.020 -10.826 1.00 97.12 107 LEU A C 1
ATOM 872 O O . LEU A 1 107 ? 17.514 -4.917 -10.963 1.00 97.12 107 LEU A O 1
ATOM 876 N N . ASN A 1 108 ? 17.068 -6.711 -9.686 1.00 95.81 108 ASN A N 1
ATOM 877 C CA . ASN A 1 108 ? 17.657 -6.166 -8.462 1.00 95.81 108 ASN A CA 1
ATOM 878 C C . ASN A 1 108 ? 19.129 -5.749 -8.630 1.00 95.81 108 ASN A C 1
ATOM 880 O O . ASN A 1 108 ? 19.573 -4.777 -8.024 1.00 95.81 108 ASN A O 1
ATOM 884 N N . LYS A 1 109 ? 19.900 -6.424 -9.497 1.00 95.06 109 LYS A N 1
ATOM 885 C CA . LYS A 1 109 ? 21.289 -6.020 -9.806 1.00 95.06 109 LYS A CA 1
ATOM 886 C C . LYS A 1 109 ? 21.378 -4.656 -10.490 1.00 95.06 109 LYS A C 1
ATOM 888 O O . LYS A 1 109 ? 22.422 -4.017 -10.402 1.00 95.06 109 LYS A O 1
ATOM 893 N N . TYR A 1 110 ? 20.308 -4.237 -11.157 1.00 95.12 110 TYR A N 1
ATOM 894 C CA . TYR A 1 110 ? 20.178 -2.939 -11.813 1.00 95.12 110 TYR A CA 1
ATOM 895 C C . TYR A 1 110 ? 19.401 -1.926 -10.960 1.00 95.12 110 TYR A C 1
ATOM 897 O O . TYR A 1 110 ? 19.036 -0.868 -11.464 1.00 95.12 110 TYR A O 1
ATOM 905 N N . GLY A 1 111 ? 19.151 -2.231 -9.679 1.00 94.81 111 GLY A N 1
ATOM 906 C CA . GLY A 1 111 ? 18.385 -1.355 -8.795 1.00 94.81 111 GLY A CA 1
ATOM 907 C C . GLY A 1 111 ? 16.927 -1.225 -9.229 1.00 94.81 111 GLY A C 1
ATOM 908 O O . GLY A 1 111 ? 16.357 -0.146 -9.124 1.00 94.81 111 GLY A O 1
ATOM 909 N N . ILE A 1 112 ? 16.331 -2.296 -9.752 1.00 96.69 112 ILE A N 1
ATOM 910 C CA . ILE A 1 112 ? 14.906 -2.347 -10.075 1.00 96.69 112 ILE A CA 1
ATOM 911 C C . ILE A 1 112 ? 14.264 -3.459 -9.255 1.00 96.69 112 ILE A C 1
ATOM 913 O O . ILE A 1 112 ? 14.739 -4.596 -9.270 1.00 96.69 112 ILE A O 1
ATOM 917 N N . ASP A 1 113 ? 13.169 -3.130 -8.584 1.00 96.81 113 ASP A N 1
ATOM 918 C CA . ASP A 1 113 ? 12.330 -4.084 -7.867 1.00 96.81 113 ASP A CA 1
ATOM 919 C C . ASP A 1 113 ? 10.891 -4.031 -8.394 1.00 96.81 113 ASP A C 1
ATOM 921 O O . ASP A 1 113 ? 10.418 -2.977 -8.820 1.00 96.81 113 ASP A O 1
ATOM 925 N N . LEU A 1 114 ? 10.210 -5.178 -8.382 1.00 97.81 114 LEU A N 1
ATOM 926 C CA . LEU A 1 114 ? 8.784 -5.277 -8.693 1.00 97.81 114 LEU A CA 1
ATOM 927 C C . LEU A 1 114 ? 8.073 -5.903 -7.496 1.00 97.81 114 LEU A C 1
ATOM 929 O O . LEU A 1 114 ? 8.173 -7.112 -7.265 1.00 97.81 114 LEU A O 1
ATOM 933 N N . ALA A 1 115 ? 7.329 -5.074 -6.777 1.00 96.62 115 ALA A N 1
ATOM 934 C CA . ALA A 1 115 ? 6.466 -5.476 -5.688 1.00 96.62 115 ALA A CA 1
ATOM 935 C C . ALA A 1 115 ? 5.048 -5.793 -6.187 1.00 96.62 115 ALA A C 1
ATOM 937 O O . ALA A 1 115 ? 4.601 -5.352 -7.248 1.00 96.62 115 ALA A O 1
ATOM 938 N N . VAL A 1 116 ? 4.324 -6.568 -5.385 1.00 95.62 116 VAL A N 1
ATOM 939 C CA . VAL A 1 116 ? 2.898 -6.832 -5.570 1.00 95.62 116 VAL A CA 1
ATOM 940 C C . VAL A 1 116 ? 2.224 -6.848 -4.208 1.00 95.62 116 VAL A C 1
ATOM 942 O O . VAL A 1 116 ? 2.736 -7.448 -3.260 1.00 95.62 116 VAL A O 1
ATOM 945 N N . CYS A 1 117 ? 1.094 -6.160 -4.109 1.00 92.50 117 CYS A N 1
ATOM 946 C CA . CYS A 1 117 ? 0.290 -6.091 -2.900 1.00 92.50 117 CYS A CA 1
ATOM 947 C C . CYS A 1 117 ? -0.773 -7.193 -2.895 1.00 92.50 117 CYS A C 1
ATOM 949 O O . CYS A 1 117 ? -0.925 -7.868 -1.871 1.00 92.50 117 CYS A O 1
ATOM 951 N N . SER A 1 118 ? -1.474 -7.408 -4.016 1.00 93.44 118 SER A N 1
ATOM 952 C CA . SER A 1 118 ? -2.524 -8.423 -4.102 1.00 93.44 118 SER A CA 1
ATOM 953 C C . SER A 1 118 ? -1.977 -9.862 -4.086 1.00 93.44 118 SER A C 1
ATOM 955 O O . SER A 1 118 ? -1.177 -10.254 -4.942 1.00 93.44 118 SER A O 1
ATOM 957 N N . PRO A 1 119 ? -2.460 -10.729 -3.174 1.00 93.50 119 PRO A N 1
ATOM 958 C CA . PRO A 1 119 ? -2.091 -12.140 -3.125 1.00 93.50 119 PRO A CA 1
ATOM 959 C C . PRO A 1 119 ? -2.741 -12.952 -4.253 1.00 93.50 119 PRO A C 1
ATOM 961 O O . PRO A 1 119 ? -2.427 -14.132 -4.419 1.00 93.50 119 PRO A O 1
ATOM 964 N N . ASN A 1 120 ? -3.657 -12.351 -5.019 1.00 94.06 120 ASN A N 1
ATOM 965 C CA . ASN A 1 120 ? -4.360 -13.012 -6.117 1.00 94.06 120 ASN A CA 1
ATOM 966 C C . ASN A 1 120 ? -3.499 -13.117 -7.385 1.00 94.06 120 ASN A C 1
ATOM 968 O O . ASN A 1 120 ? -3.868 -13.815 -8.335 1.00 94.06 120 ASN A O 1
ATOM 972 N N . ILE A 1 121 ? -2.337 -12.461 -7.404 1.00 96.62 121 ILE A N 1
ATOM 973 C CA . ILE A 1 121 ? -1.446 -12.427 -8.557 1.00 96.62 121 ILE A CA 1
ATOM 974 C C . ILE A 1 121 ? -0.468 -13.599 -8.515 1.00 96.62 121 ILE A C 1
ATOM 976 O O . ILE A 1 121 ? 0.286 -13.818 -7.566 1.00 96.62 121 ILE A O 1
ATOM 980 N N . SER A 1 122 ? -0.472 -14.391 -9.586 1.00 96.81 122 SER A N 1
ATOM 981 C CA . SER A 1 122 ? 0.403 -15.558 -9.684 1.00 96.81 122 SER A CA 1
ATOM 982 C C . SER A 1 122 ? 1.832 -15.170 -10.071 1.00 96.81 122 SER A C 1
ATOM 984 O O . SER A 1 122 ? 2.055 -14.255 -10.857 1.00 96.81 122 SER A O 1
ATOM 986 N N . THR A 1 123 ? 2.817 -15.968 -9.657 1.00 97.50 123 THR A N 1
ATOM 987 C CA . THR A 1 123 ? 4.215 -15.818 -10.109 1.00 97.50 123 THR A CA 1
ATOM 988 C C . THR A 1 123 ? 4.362 -15.833 -11.635 1.00 97.50 123 THR A C 1
ATOM 990 O O . THR A 1 123 ? 5.248 -15.193 -12.192 1.00 97.50 123 THR A O 1
ATOM 993 N N . ARG A 1 124 ? 3.489 -16.572 -12.332 1.00 98.00 124 ARG A N 1
ATOM 994 C CA . ARG A 1 124 ? 3.466 -16.604 -13.799 1.00 98.00 124 ARG A CA 1
ATOM 995 C C . ARG A 1 124 ? 3.079 -15.254 -14.388 1.00 98.00 124 ARG A C 1
ATOM 997 O O . ARG A 1 124 ? 3.627 -14.881 -15.417 1.00 98.00 124 ARG A O 1
ATOM 1004 N N . GLU A 1 125 ? 2.138 -14.581 -13.744 1.00 98.12 125 GLU A N 1
ATOM 1005 C CA . GLU A 1 125 ? 1.648 -13.279 -14.167 1.00 98.12 125 GLU A CA 1
ATOM 1006 C C . GLU A 1 125 ? 2.699 -12.196 -13.928 1.00 98.12 125 GLU A C 1
ATOM 1008 O O . GLU A 1 125 ? 2.996 -11.455 -14.855 1.00 98.12 125 GLU A O 1
ATOM 1013 N N . LEU A 1 126 ? 3.364 -12.196 -12.766 1.00 98.12 126 LEU A N 1
ATOM 1014 C CA . LEU A 1 126 ? 4.500 -11.298 -12.511 1.00 98.12 126 LEU A CA 1
ATOM 1015 C C . LEU A 1 126 ? 5.600 -11.470 -13.564 1.00 98.12 126 LEU A C 1
ATOM 1017 O O . LEU A 1 126 ? 6.037 -10.497 -14.168 1.00 98.12 126 LEU A O 1
ATOM 1021 N N . TYR A 1 127 ? 5.986 -12.717 -13.860 1.00 98.50 127 TYR A N 1
ATOM 1022 C CA . TYR A 1 127 ? 6.979 -12.995 -14.898 1.00 98.50 127 TYR A CA 1
ATOM 1023 C C . TYR A 1 127 ? 6.538 -12.485 -16.277 1.00 98.50 127 TYR A C 1
ATOM 1025 O O . TYR A 1 127 ? 7.327 -11.864 -16.990 1.00 98.50 127 TYR A O 1
ATOM 1033 N N . ARG A 1 128 ? 5.286 -12.765 -16.668 1.00 98.25 128 ARG A N 1
ATOM 1034 C CA . ARG A 1 128 ? 4.710 -12.308 -17.939 1.00 98.25 128 ARG A CA 1
ATOM 1035 C C . ARG A 1 128 ? 4.758 -10.786 -18.024 1.00 98.25 128 ARG A C 1
ATOM 1037 O O . ARG A 1 128 ? 5.345 -10.268 -18.966 1.00 98.25 128 ARG A O 1
ATOM 1044 N N . PHE A 1 129 ? 4.180 -10.106 -17.037 1.00 98.44 129 PHE A N 1
ATOM 1045 C CA . PHE A 1 129 ? 4.129 -8.652 -16.958 1.00 98.44 129 PHE A CA 1
ATOM 1046 C C . PHE A 1 129 ? 5.523 -8.041 -17.066 1.00 98.44 129 PHE A C 1
ATOM 1048 O O . PHE A 1 129 ? 5.729 -7.134 -17.866 1.00 98.44 129 PHE A O 1
ATOM 1055 N N . THR A 1 130 ? 6.509 -8.578 -16.341 1.00 98.19 130 THR A N 1
ATOM 1056 C CA . THR A 1 130 ? 7.871 -8.049 -16.400 1.00 98.19 130 THR A CA 1
ATOM 1057 C C . THR A 1 130 ? 8.447 -8.076 -17.817 1.00 98.19 130 THR A C 1
ATOM 1059 O O . THR A 1 130 ? 8.943 -7.060 -18.293 1.00 98.19 130 THR A O 1
ATOM 1062 N N . ILE A 1 131 ? 8.385 -9.226 -18.494 1.00 97.19 131 ILE A N 1
ATOM 1063 C CA . ILE A 1 131 ? 9.007 -9.398 -19.816 1.00 97.19 131 ILE A CA 1
ATOM 1064 C C . ILE A 1 131 ? 8.206 -8.709 -20.927 1.00 97.19 131 ILE A C 1
ATOM 1066 O O . ILE A 1 131 ? 8.796 -8.194 -21.873 1.00 97.19 131 ILE A O 1
ATOM 1070 N N . GLU A 1 132 ? 6.877 -8.759 -20.859 1.00 96.25 132 GLU A N 1
ATOM 1071 C CA . GLU A 1 132 ? 6.000 -8.335 -21.956 1.00 96.25 132 GLU A CA 1
ATOM 1072 C C . GLU A 1 132 ? 5.574 -6.867 -21.855 1.00 96.25 132 GLU A C 1
ATOM 1074 O O . GLU A 1 132 ? 5.235 -6.273 -22.876 1.00 96.25 132 GLU A O 1
ATOM 1079 N N . GLU A 1 133 ? 5.591 -6.283 -20.654 1.00 98.00 133 GLU A N 1
ATOM 1080 C CA . GLU A 1 133 ? 5.075 -4.934 -20.407 1.00 98.00 133 GLU A CA 1
ATOM 1081 C C . GLU A 1 133 ? 6.084 -4.051 -19.680 1.00 98.00 133 GLU A C 1
ATOM 1083 O O . GLU A 1 133 ? 6.476 -3.020 -20.221 1.00 98.00 133 GLU A O 1
ATOM 1088 N N . LEU A 1 134 ? 6.560 -4.458 -18.497 1.00 97.88 134 LEU A N 1
ATOM 1089 C CA . LEU A 1 134 ? 7.447 -3.618 -17.687 1.00 97.88 134 LEU A CA 1
ATOM 1090 C C . LEU A 1 134 ? 8.737 -3.280 -18.432 1.00 97.88 134 LEU A C 1
ATOM 1092 O O . LEU A 1 134 ? 9.198 -2.152 -18.370 1.00 97.88 134 LEU A O 1
ATOM 1096 N N . PHE A 1 135 ? 9.300 -4.227 -19.181 1.00 97.75 135 PHE A N 1
ATOM 1097 C CA . PHE A 1 135 ? 10.463 -3.998 -20.041 1.00 97.75 135 PHE A CA 1
ATOM 1098 C C . PHE A 1 135 ? 10.261 -2.842 -21.034 1.00 97.75 135 PHE A C 1
ATOM 1100 O O . PHE A 1 135 ? 11.201 -2.095 -21.309 1.00 97.75 135 PHE A O 1
ATOM 1107 N N . GLU A 1 136 ? 9.044 -2.657 -21.537 1.00 97.75 136 GLU A N 1
ATOM 1108 C CA . GLU A 1 136 ? 8.703 -1.577 -22.464 1.00 97.75 136 GLU A CA 1
ATOM 1109 C C . GLU A 1 136 ? 8.296 -0.276 -21.758 1.00 97.75 136 GLU A C 1
ATOM 1111 O O . GLU A 1 136 ? 8.184 0.756 -22.425 1.00 97.75 136 GLU A O 1
ATOM 1116 N N . TYR A 1 137 ? 8.107 -0.308 -20.436 1.00 97.69 137 TYR A N 1
ATOM 111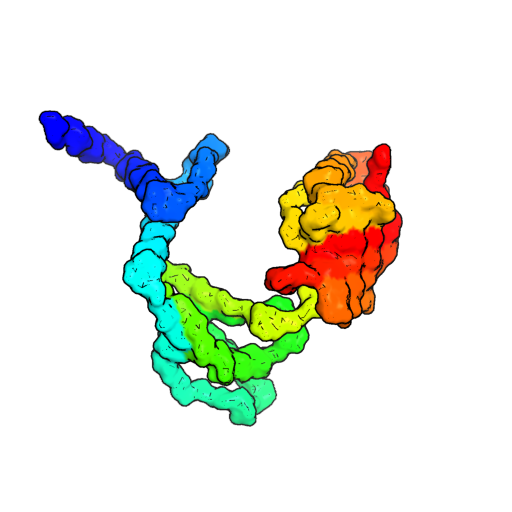7 C CA . TYR A 1 137 ? 7.768 0.858 -19.629 1.00 97.69 137 TYR A CA 1
ATOM 1118 C C . TYR A 1 137 ? 8.928 1.859 -19.586 1.00 97.69 137 TYR A C 1
ATOM 1120 O O . TYR A 1 137 ? 10.093 1.479 -19.425 1.00 97.69 137 TYR A O 1
ATOM 1128 N N . GLU A 1 138 ? 8.604 3.145 -19.732 1.00 96.50 138 GLU A N 1
ATOM 1129 C CA . GLU A 1 138 ? 9.561 4.247 -19.626 1.00 96.50 138 GLU A CA 1
ATOM 1130 C C . GLU A 1 138 ? 9.641 4.740 -18.179 1.00 96.50 138 GLU A C 1
ATOM 1132 O O . GLU A 1 138 ? 8.628 5.035 -17.555 1.00 96.50 138 GLU A O 1
ATOM 1137 N N . MET A 1 139 ? 10.859 4.850 -17.661 1.00 93.12 139 MET A N 1
ATOM 1138 C CA . MET A 1 139 ? 11.161 5.352 -16.322 1.00 93.12 139 MET A CA 1
ATOM 1139 C C . MET A 1 139 ? 12.222 6.446 -16.395 1.00 93.12 139 MET A C 1
ATOM 1141 O O . MET A 1 139 ? 12.929 6.559 -17.399 1.00 93.12 139 MET A O 1
ATOM 1145 N N . ASP A 1 140 ? 12.383 7.214 -15.325 1.00 90.88 140 ASP A N 1
ATOM 1146 C CA . ASP A 1 140 ? 13.467 8.189 -15.237 1.00 90.88 140 ASP A CA 1
ATOM 1147 C C . ASP A 1 140 ? 14.829 7.482 -15.224 1.00 90.88 140 ASP A C 1
ATOM 1149 O O . ASP A 1 140 ? 15.047 6.515 -14.487 1.00 90.88 140 ASP A O 1
ATOM 1153 N N . ASP A 1 141 ? 15.781 7.966 -16.026 1.00 90.62 141 ASP A N 1
ATOM 1154 C CA . ASP A 1 141 ? 17.140 7.420 -16.091 1.00 90.62 141 ASP A CA 1
ATOM 1155 C C . ASP A 1 141 ? 18.017 7.937 -14.945 1.00 90.62 141 ASP A C 1
ATOM 1157 O O . ASP A 1 141 ? 19.072 8.551 -15.131 1.00 90.62 141 ASP A O 1
ATOM 1161 N N . ILE A 1 142 ? 17.568 7.674 -13.723 1.00 85.69 142 ILE A N 1
ATOM 1162 C CA . ILE A 1 142 ? 18.299 8.021 -12.512 1.00 85.69 142 ILE A CA 1
ATOM 1163 C C . ILE A 1 142 ? 19.367 6.952 -12.290 1.00 85.69 142 ILE A C 1
ATOM 1165 O O . ILE A 1 142 ? 19.098 5.747 -12.298 1.00 85.69 142 ILE A O 1
ATOM 1169 N N . ASN A 1 143 ? 20.612 7.393 -12.121 1.00 80.94 143 ASN A N 1
ATOM 1170 C CA . ASN A 1 143 ? 21.762 6.529 -11.855 1.00 80.94 143 ASN A CA 1
ATOM 1171 C C . ASN A 1 143 ? 22.488 7.035 -10.610 1.00 80.94 143 ASN A C 1
ATOM 1173 O O . ASN A 1 143 ? 23.532 7.685 -10.704 1.00 80.94 143 ASN A O 1
ATOM 1177 N N . LEU A 1 144 ? 21.912 6.759 -9.440 1.00 82.12 144 LEU A N 1
ATOM 1178 C CA . LEU A 1 144 ? 22.496 7.108 -8.149 1.00 82.12 144 LEU A CA 1
ATOM 1179 C C . LEU A 1 144 ? 22.862 5.830 -7.374 1.00 82.12 144 LEU A C 1
ATOM 1181 O O . LEU A 1 144 ? 22.021 4.941 -7.224 1.00 82.12 144 LEU A O 1
ATOM 1185 N N . PRO A 1 145 ? 24.108 5.693 -6.883 1.00 79.44 145 PRO A N 1
ATOM 1186 C CA . PRO A 1 145 ? 24.514 4.526 -6.107 1.00 79.44 145 PRO A CA 1
ATOM 1187 C C . PRO A 1 145 ? 23.614 4.295 -4.888 1.00 79.44 145 PRO A C 1
ATOM 1189 O O . PRO A 1 145 ? 23.367 5.214 -4.110 1.00 79.44 145 PRO A O 1
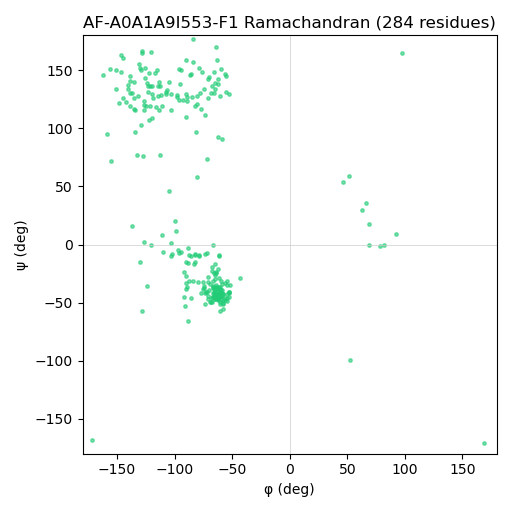ATOM 1192 N N . GLY A 1 146 ? 23.155 3.056 -4.707 1.00 82.44 146 GLY A N 1
ATOM 1193 C CA . GLY A 1 146 ? 22.291 2.667 -3.587 1.00 82.44 146 GLY A CA 1
ATOM 1194 C C . GLY A 1 146 ? 20.805 2.985 -3.775 1.00 82.44 146 GLY A C 1
ATOM 1195 O O . GLY A 1 146 ? 20.019 2.659 -2.892 1.00 82.44 146 GLY A O 1
ATOM 1196 N N . TRP A 1 147 ? 20.407 3.577 -4.904 1.00 84.12 147 TRP A N 1
ATOM 1197 C CA . TRP A 1 147 ? 19.002 3.811 -5.223 1.00 84.12 147 TRP A CA 1
ATOM 1198 C C . TRP A 1 147 ? 18.387 2.594 -5.908 1.00 84.12 147 TRP A C 1
ATOM 1200 O O . TRP A 1 147 ? 19.052 1.874 -6.653 1.00 84.12 147 TRP A O 1
ATOM 1210 N N . THR A 1 148 ? 17.109 2.359 -5.635 1.00 91.75 148 THR A N 1
ATOM 1211 C CA . THR A 1 148 ? 16.309 1.321 -6.286 1.00 91.75 148 THR A CA 1
ATOM 1212 C C . THR A 1 148 ? 14.994 1.936 -6.729 1.00 91.75 148 THR A C 1
ATOM 1214 O O . THR A 1 148 ? 14.310 2.568 -5.928 1.00 91.75 148 THR A O 1
ATOM 1217 N N . THR A 1 149 ? 14.641 1.758 -7.997 1.00 94.00 149 THR A N 1
ATOM 1218 C CA . THR A 1 149 ? 13.306 2.070 -8.500 1.00 94.00 149 THR A CA 1
ATOM 1219 C C . THR A 1 149 ? 12.397 0.894 -8.184 1.00 94.00 149 THR A C 1
ATOM 1221 O O . THR A 1 149 ? 12.649 -0.226 -8.631 1.00 94.00 149 THR A O 1
ATOM 1224 N N . ASN A 1 150 ? 11.353 1.146 -7.400 1.00 95.62 150 ASN A N 1
ATOM 1225 C CA . ASN A 1 150 ? 10.335 0.152 -7.098 1.00 95.62 150 ASN A CA 1
ATOM 1226 C C . ASN A 1 150 ? 9.129 0.368 -8.015 1.00 95.62 150 ASN A C 1
ATOM 1228 O O . ASN A 1 150 ? 8.631 1.487 -8.117 1.00 95.62 150 ASN A O 1
ATOM 1232 N N . PHE A 1 151 ? 8.683 -0.695 -8.672 1.00 97.69 151 PHE A N 1
ATOM 1233 C CA . PHE A 1 151 ? 7.407 -0.748 -9.371 1.00 97.69 151 PHE A CA 1
ATOM 1234 C C . PHE A 1 151 ? 6.427 -1.573 -8.552 1.00 97.69 151 PHE A C 1
ATOM 1236 O O . PHE A 1 151 ? 6.789 -2.637 -8.053 1.00 97.69 151 PHE A O 1
ATOM 1243 N N . ILE A 1 152 ? 5.171 -1.146 -8.484 1.00 96.50 152 ILE A N 1
ATOM 1244 C CA . ILE A 1 152 ? 4.112 -1.916 -7.834 1.00 96.50 152 ILE A CA 1
ATOM 1245 C C . ILE A 1 152 ? 3.163 -2.414 -8.922 1.00 96.50 152 ILE A C 1
ATOM 1247 O O . ILE A 1 152 ? 2.573 -1.622 -9.648 1.00 96.50 152 ILE A O 1
ATOM 1251 N N . TYR A 1 153 ? 3.011 -3.734 -9.058 1.00 97.44 153 TYR A N 1
ATOM 1252 C CA . TYR A 1 153 ? 2.143 -4.337 -10.082 1.00 97.44 153 TYR A CA 1
ATOM 1253 C C . TYR A 1 153 ? 0.712 -3.772 -10.042 1.00 97.44 153 TYR A C 1
ATOM 1255 O O . TYR A 1 153 ? 0.122 -3.481 -11.083 1.00 97.44 153 TYR A O 1
ATOM 1263 N N . ASP A 1 154 ? 0.178 -3.578 -8.838 1.00 94.75 154 ASP A N 1
ATOM 1264 C CA . ASP A 1 154 ? -1.177 -3.093 -8.583 1.00 94.75 154 ASP A CA 1
ATOM 1265 C C . ASP A 1 154 ? -1.400 -1.640 -9.067 1.00 94.75 154 ASP A C 1
ATOM 1267 O O . ASP A 1 154 ? -2.539 -1.246 -9.285 1.00 94.75 154 ASP A O 1
ATOM 1271 N N . GLU A 1 155 ? -0.348 -0.851 -9.333 1.00 92.69 155 GLU A N 1
ATOM 1272 C CA . GLU A 1 155 ? -0.488 0.471 -9.978 1.00 92.69 155 GLU A CA 1
ATOM 1273 C C . GLU A 1 155 ? -0.870 0.357 -11.463 1.00 92.69 155 GLU A C 1
ATOM 1275 O O . GLU A 1 155 ? -1.531 1.238 -12.014 1.00 92.69 155 GLU A O 1
ATOM 1280 N N . PHE A 1 156 ? -0.490 -0.746 -12.114 1.00 95.25 156 PHE A N 1
ATOM 1281 C CA . PHE A 1 156 ? -0.830 -1.043 -13.508 1.00 95.25 156 PHE A CA 1
ATOM 1282 C C . PHE A 1 156 ? -2.140 -1.821 -13.611 1.00 95.25 156 PHE A C 1
ATOM 1284 O O . PHE A 1 156 ? -2.952 -1.589 -14.510 1.00 95.25 156 PHE A O 1
ATOM 1291 N N . TYR A 1 157 ? -2.342 -2.745 -12.672 1.00 95.62 157 TYR A N 1
ATOM 1292 C CA . TYR A 1 157 ? -3.486 -3.644 -12.619 1.00 95.62 157 TYR A CA 1
ATOM 1293 C C . TYR A 1 157 ? -4.076 -3.676 -11.202 1.00 95.62 157 TYR A C 1
ATOM 1295 O O . TYR A 1 157 ? -3.849 -4.645 -10.474 1.00 95.62 157 TYR A O 1
ATOM 1303 N N . PRO A 1 158 ? -4.841 -2.640 -10.806 1.00 93.06 158 PRO A N 1
ATOM 1304 C CA . PRO A 1 158 ? -5.375 -2.535 -9.451 1.00 93.06 158 PRO A CA 1
ATOM 1305 C C . PRO A 1 158 ? -6.323 -3.681 -9.091 1.00 93.06 158 PRO A C 1
ATOM 1307 O O . PRO A 1 158 ? -7.163 -4.082 -9.904 1.00 93.06 158 PRO A O 1
ATOM 1310 N N . ASP A 1 159 ? -6.260 -4.135 -7.838 1.00 95.38 159 ASP A N 1
ATOM 1311 C CA . ASP A 1 159 ? -7.207 -5.081 -7.243 1.00 95.38 159 ASP A CA 1
ATOM 1312 C C . ASP A 1 159 ? -8.009 -4.365 -6.143 1.00 95.38 159 ASP A C 1
ATOM 1314 O O . ASP A 1 159 ? -7.761 -4.564 -4.952 1.00 95.38 159 ASP A O 1
ATOM 1318 N N . PRO A 1 160 ? -9.004 -3.529 -6.510 1.00 95.38 160 PRO A N 1
ATOM 1319 C CA . PRO A 1 160 ? -9.749 -2.736 -5.535 1.00 95.38 160 PRO A CA 1
ATOM 1320 C C . PRO A 1 160 ? -10.511 -3.605 -4.530 1.00 95.38 160 PRO A C 1
ATOM 1322 O O . PRO A 1 160 ? -10.850 -3.132 -3.451 1.00 95.38 160 PRO A O 1
ATOM 1325 N N . VAL A 1 161 ? -10.788 -4.873 -4.854 1.00 96.81 161 VAL A N 1
ATOM 1326 C CA . VAL A 1 161 ? -11.412 -5.799 -3.905 1.00 96.81 161 VAL A CA 1
ATOM 1327 C C . VAL A 1 161 ? -10.437 -6.123 -2.781 1.00 96.81 161 VAL A C 1
ATOM 1329 O O . VAL A 1 161 ? -10.807 -6.028 -1.611 1.00 96.81 161 VAL A O 1
ATOM 1332 N N . TYR A 1 162 ? -9.202 -6.494 -3.117 1.00 96.12 162 TYR A N 1
ATOM 1333 C CA . TYR A 1 162 ? -8.171 -6.746 -2.119 1.00 96.12 162 TYR A CA 1
ATOM 1334 C C . TYR A 1 162 ? -7.760 -5.466 -1.382 1.00 96.12 162 TYR A C 1
ATOM 1336 O O . TYR A 1 162 ? -7.770 -5.453 -0.150 1.00 96.12 162 TYR A O 1
ATOM 1344 N N . ASP A 1 163 ? -7.468 -4.390 -2.114 1.00 94.88 163 ASP A N 1
ATOM 1345 C CA . ASP A 1 163 ? -6.942 -3.146 -1.546 1.00 94.88 163 ASP A CA 1
ATOM 1346 C C . ASP A 1 163 ? -7.931 -2.507 -0.570 1.00 94.88 163 ASP A C 1
ATOM 1348 O O . ASP A 1 163 ? -7.560 -2.198 0.562 1.00 94.88 163 ASP A O 1
ATOM 1352 N N . ASN A 1 164 ? -9.213 -2.401 -0.941 1.00 97.12 164 ASN A N 1
ATOM 1353 C CA . ASN A 1 164 ? -10.227 -1.819 -0.056 1.00 97.12 164 ASN A CA 1
ATOM 1354 C C . ASN A 1 164 ? -10.519 -2.722 1.148 1.00 97.12 164 ASN A C 1
ATOM 1356 O O . ASN A 1 164 ? -10.763 -2.227 2.248 1.00 97.12 164 ASN A O 1
ATOM 1360 N N . SER A 1 165 ? -10.460 -4.047 0.970 1.00 97.50 165 SER A N 1
ATOM 1361 C CA . SER A 1 165 ? -10.582 -4.990 2.088 1.00 97.50 165 SER A CA 1
ATOM 1362 C C . SER A 1 165 ? -9.434 -4.820 3.084 1.00 97.50 165 SER A C 1
ATOM 1364 O O . SER A 1 165 ? -9.671 -4.779 4.292 1.00 97.50 165 SER A O 1
ATOM 1366 N N . ARG A 1 166 ? -8.197 -4.690 2.582 1.00 95.88 166 ARG A N 1
ATOM 1367 C CA . ARG A 1 166 ? -6.999 -4.474 3.398 1.00 95.88 166 ARG A CA 1
ATOM 1368 C C . ARG A 1 166 ? -7.051 -3.125 4.107 1.00 95.88 166 ARG A C 1
ATOM 1370 O O . ARG A 1 166 ? -6.812 -3.098 5.307 1.00 95.88 166 ARG A O 1
ATOM 1377 N N . LEU A 1 167 ? -7.398 -2.052 3.393 1.00 95.38 167 LEU A N 1
ATOM 1378 C CA . LEU A 1 167 ? -7.534 -0.699 3.941 1.00 95.38 167 LEU A CA 1
ATOM 1379 C C . LEU A 1 167 ? -8.505 -0.692 5.126 1.00 95.38 167 LEU A C 1
ATOM 1381 O O . LEU A 1 167 ? -8.168 -0.230 6.209 1.00 95.38 167 LEU A O 1
ATOM 1385 N N . VAL A 1 168 ? -9.686 -1.296 4.976 1.00 97.44 168 VAL A N 1
ATOM 1386 C CA . VAL A 1 168 ? -10.662 -1.369 6.075 1.00 97.44 168 VAL A CA 1
ATOM 1387 C C . VAL A 1 168 ? -10.151 -2.219 7.244 1.00 97.44 168 VAL A C 1
ATOM 1389 O O . VAL A 1 168 ? -10.335 -1.864 8.409 1.00 97.44 168 VAL A O 1
ATOM 1392 N N . GLN A 1 169 ? -9.507 -3.350 6.964 1.00 96.00 169 GLN A N 1
ATOM 1393 C CA . GLN A 1 169 ? -9.035 -4.256 8.008 1.00 96.00 169 GLN A CA 1
ATOM 1394 C C . GLN A 1 169 ? -7.841 -3.697 8.793 1.00 96.00 169 GLN A C 1
ATOM 1396 O O . GLN A 1 169 ? -7.817 -3.798 10.019 1.00 96.00 169 GLN A O 1
ATOM 1401 N N . GLN A 1 170 ? -6.841 -3.164 8.096 1.00 92.56 170 GLN A N 1
ATOM 1402 C CA . GLN A 1 170 ? -5.571 -2.735 8.679 1.00 92.56 170 GLN A CA 1
ATOM 1403 C C . GLN A 1 170 ? -5.633 -1.267 9.088 1.00 92.56 170 GLN A C 1
ATOM 1405 O O . GLN A 1 170 ? -5.407 -0.956 10.253 1.00 92.56 170 GLN A O 1
ATOM 1410 N N . ASP A 1 171 ? -6.028 -0.396 8.168 1.00 92.50 171 ASP A N 1
ATOM 1411 C CA . ASP A 1 171 ? -5.863 1.045 8.346 1.00 92.50 171 ASP A CA 1
ATOM 1412 C C . ASP A 1 171 ? -7.074 1.689 9.035 1.00 92.50 171 ASP A C 1
ATOM 1414 O O . ASP A 1 171 ? -6.935 2.677 9.745 1.00 92.50 171 ASP A O 1
ATOM 1418 N N . LEU A 1 172 ? -8.277 1.114 8.908 1.00 95.69 172 LEU A N 1
ATOM 1419 C CA . LEU A 1 172 ? -9.417 1.541 9.724 1.00 95.69 172 LEU A CA 1
ATOM 1420 C C . LEU A 1 172 ? -9.477 0.783 11.051 1.00 95.69 172 LEU A C 1
ATOM 1422 O O . LEU A 1 172 ? -9.370 1.398 12.109 1.00 95.69 172 LEU A O 1
ATOM 1426 N N . LEU A 1 173 ? -9.710 -0.536 11.029 1.00 96.81 173 LEU A N 1
ATOM 1427 C CA . LEU A 1 173 ? -9.943 -1.282 12.271 1.00 96.81 173 LEU A CA 1
ATOM 1428 C C . LEU A 1 173 ? -8.667 -1.510 13.080 1.00 96.81 173 LEU A C 1
ATOM 1430 O O . LEU A 1 173 ? -8.726 -1.432 14.308 1.00 96.81 173 LEU A O 1
ATOM 1434 N N . GLY A 1 174 ? -7.535 -1.770 12.422 1.00 95.06 174 GLY A N 1
ATOM 1435 C CA . GLY A 1 174 ? -6.244 -1.890 13.100 1.00 95.06 174 GLY A CA 1
ATOM 1436 C C . GLY A 1 174 ? -5.860 -0.585 13.792 1.00 95.06 174 GLY A C 1
ATOM 1437 O O . GLY A 1 174 ? -5.567 -0.596 14.988 1.00 95.06 174 GLY A O 1
ATOM 1438 N N . ASP A 1 175 ? -5.978 0.549 13.100 1.00 93.75 175 ASP A N 1
ATOM 1439 C CA . ASP A 1 175 ? -5.710 1.845 13.722 1.00 93.75 175 ASP A CA 1
ATOM 1440 C C . ASP A 1 175 ? -6.723 2.170 14.815 1.00 93.75 175 ASP A C 1
ATOM 1442 O O . ASP A 1 175 ? -6.323 2.612 15.892 1.00 93.75 175 ASP A O 1
ATOM 1446 N N . LEU A 1 176 ? -8.022 1.945 14.591 1.00 94.88 176 LEU A N 1
ATOM 1447 C CA . LEU A 1 176 ? -9.066 2.220 15.582 1.00 94.88 176 LEU A CA 1
ATOM 1448 C C . LEU A 1 176 ? -8.835 1.442 16.885 1.00 94.88 176 LEU A C 1
ATOM 1450 O O . LEU A 1 176 ? -8.995 2.009 17.969 1.00 94.88 176 LEU A O 1
ATOM 1454 N N . PHE A 1 177 ? -8.431 0.173 16.779 1.00 95.75 177 PHE A N 1
ATOM 1455 C CA . PHE A 1 177 ? -8.183 -0.730 17.903 1.00 95.75 177 PHE A CA 1
ATOM 1456 C C . PHE A 1 177 ? -6.688 -0.949 18.172 1.00 95.75 177 PHE A C 1
ATOM 1458 O O . PHE A 1 177 ? -6.242 -2.068 18.425 1.00 95.75 177 PHE A O 1
ATOM 1465 N N . SER A 1 178 ? -5.938 0.151 18.183 1.00 94.25 178 SER A N 1
ATOM 1466 C CA . SER A 1 178 ? -4.561 0.223 18.671 1.00 94.25 178 SER A CA 1
ATOM 1467 C C . SER A 1 178 ? -4.396 1.365 19.678 1.00 94.25 178 SER A C 1
ATOM 1469 O O . SER A 1 178 ? -5.258 2.239 19.806 1.00 94.25 178 SER A O 1
ATOM 1471 N N . THR A 1 179 ? -3.274 1.373 20.395 1.00 92.62 179 THR A N 1
ATOM 1472 C CA . THR A 1 179 ? -2.895 2.467 21.304 1.00 92.62 179 THR A CA 1
ATOM 1473 C C . THR A 1 179 ? -2.226 3.643 20.594 1.00 92.62 179 THR A C 1
ATOM 1475 O O . THR A 1 179 ? -2.021 4.683 21.215 1.00 92.62 179 THR A O 1
ATOM 1478 N N . ASN A 1 180 ? -1.900 3.509 19.306 1.00 92.31 180 ASN A N 1
ATOM 1479 C CA . ASN A 1 180 ? -1.307 4.591 18.529 1.00 92.31 180 ASN A CA 1
ATOM 1480 C C . ASN A 1 180 ? -2.347 5.678 18.263 1.00 92.31 180 ASN A C 1
ATOM 1482 O O . ASN A 1 180 ? -3.512 5.383 17.980 1.00 92.31 180 ASN A O 1
ATOM 1486 N N . ASP A 1 181 ? -1.923 6.938 18.304 1.00 92.00 181 ASP A N 1
ATOM 1487 C CA . ASP A 1 181 ? -2.784 8.042 17.901 1.00 92.00 181 ASP A CA 1
ATOM 1488 C C . ASP A 1 181 ? -3.166 7.902 16.429 1.00 92.00 181 ASP A C 1
ATOM 1490 O O . ASP A 1 181 ? -2.350 7.574 15.571 1.00 92.00 181 ASP A O 1
ATOM 1494 N N . LEU A 1 182 ? -4.431 8.173 16.132 1.00 90.81 182 LEU A N 1
ATOM 1495 C CA . LEU A 1 182 ? -4.905 8.283 14.767 1.00 90.81 182 LEU A CA 1
ATOM 1496 C C . LEU A 1 182 ? -4.472 9.648 14.208 1.00 90.81 182 LEU A C 1
ATOM 1498 O O . LEU A 1 182 ? -4.906 10.684 14.720 1.00 90.81 182 LEU A O 1
ATOM 1502 N N . PHE A 1 183 ? -3.631 9.647 13.171 1.00 83.38 183 PHE A N 1
ATOM 1503 C CA . PHE A 1 183 ? -3.080 10.873 12.572 1.00 83.38 183 PHE A CA 1
ATOM 1504 C C . PHE A 1 183 ? -3.205 10.950 11.041 1.00 83.38 183 PHE A C 1
ATOM 1506 O O . PHE A 1 183 ? -3.034 12.033 10.483 1.00 83.38 183 PHE A O 1
ATOM 1513 N N . CYS A 1 184 ? -3.500 9.845 10.350 1.00 83.56 184 CYS A N 1
ATOM 1514 C CA . CYS A 1 184 ? -3.522 9.805 8.888 1.00 83.56 184 CYS A CA 1
ATOM 1515 C C . CYS A 1 184 ? -4.909 10.147 8.315 1.00 83.56 184 CYS A C 1
ATOM 1517 O O . CYS A 1 184 ? -5.840 9.353 8.414 1.00 83.56 184 CYS A O 1
ATOM 1519 N N . GLU A 1 185 ? -5.039 11.319 7.688 1.00 89.00 185 GLU A N 1
ATOM 1520 C CA . GLU A 1 185 ? -6.283 11.780 7.044 1.00 89.00 185 GLU A CA 1
ATOM 1521 C C . GLU A 1 185 ? -6.475 11.222 5.621 1.00 89.00 185 GLU A C 1
ATOM 1523 O O . GLU A 1 185 ? -7.592 11.219 5.117 1.00 89.00 185 GLU A O 1
ATOM 1528 N N . MET A 1 186 ? -5.413 10.698 4.991 1.00 85.38 186 MET A N 1
ATOM 1529 C CA . MET A 1 186 ? -5.347 10.403 3.544 1.00 85.38 186 MET A CA 1
ATOM 1530 C C . MET A 1 186 ? -6.363 9.375 3.024 1.00 85.38 186 MET A C 1
ATOM 1532 O O . MET A 1 186 ? -6.458 9.180 1.820 1.00 85.38 186 MET A O 1
ATOM 1536 N N . GLN A 1 187 ? -7.077 8.684 3.908 1.00 88.94 187 GLN A N 1
ATOM 1537 C CA . GLN A 1 187 ? -8.021 7.625 3.554 1.00 88.94 187 GLN A CA 1
ATOM 1538 C C . GLN A 1 187 ? -9.479 8.012 3.819 1.00 88.94 187 GLN A C 1
ATOM 1540 O O . GLN A 1 187 ? -10.363 7.160 3.753 1.00 88.94 187 GLN A O 1
ATOM 1545 N N . TYR A 1 188 ? -9.743 9.273 4.162 1.00 93.75 188 TYR A N 1
ATOM 1546 C CA . TYR A 1 188 ? -11.073 9.796 4.460 1.00 93.75 188 TYR A CA 1
ATOM 1547 C C . TYR A 1 188 ? -11.437 10.879 3.449 1.00 93.75 188 TYR A C 1
ATOM 1549 O O . TYR A 1 188 ? -10.584 11.620 2.970 1.00 93.75 188 TYR A O 1
ATOM 1557 N N . THR A 1 189 ? -12.722 10.996 3.126 1.00 92.88 189 THR A N 1
ATOM 1558 C CA . THR A 1 189 ? -13.191 12.020 2.189 1.00 92.88 189 THR A CA 1
ATOM 1559 C C . THR A 1 189 ? -13.006 13.434 2.750 1.00 92.88 189 THR A C 1
ATOM 1561 O O . THR A 1 189 ? -13.474 13.741 3.848 1.00 92.88 189 THR A O 1
ATOM 1564 N N . GLU A 1 190 ? -12.412 14.334 1.957 1.00 89.94 190 GLU A N 1
ATOM 1565 C CA . GLU A 1 190 ? -12.232 15.752 2.325 1.00 89.94 190 GLU A CA 1
ATOM 1566 C C . GLU A 1 190 ? -13.566 16.482 2.556 1.00 89.94 190 GLU A C 1
ATOM 1568 O O . GLU A 1 190 ? -13.655 17.417 3.351 1.00 89.94 190 GLU A O 1
ATOM 1573 N N . GLU A 1 191 ? -14.634 16.037 1.886 1.00 91.00 191 GLU A N 1
ATOM 1574 C CA . GLU A 1 191 ? -15.986 16.588 2.036 1.00 91.00 191 GLU A CA 1
ATOM 1575 C C . GLU A 1 191 ? -16.646 16.223 3.379 1.00 91.00 191 GLU A C 1
ATOM 1577 O O . GLU A 1 191 ? -17.716 16.748 3.700 1.00 91.00 191 GLU A O 1
ATOM 1582 N N . GLY A 1 192 ? -16.017 15.347 4.169 1.00 94.31 192 GLY A N 1
ATOM 1583 C CA . GLY A 1 192 ? -16.556 14.762 5.391 1.00 94.31 192 GLY A CA 1
ATOM 1584 C C . GLY A 1 192 ? -17.154 13.372 5.175 1.00 94.31 192 GLY A C 1
ATOM 1585 O O . GLY A 1 192 ? -17.400 12.949 4.044 1.00 94.31 192 GLY A O 1
ATOM 1586 N N . PHE A 1 193 ? -17.384 12.656 6.274 1.00 96.81 193 PHE A N 1
ATOM 1587 C CA . PHE A 1 193 ? -17.825 11.258 6.283 1.00 96.81 193 PHE A CA 1
ATOM 1588 C C . PHE A 1 193 ? -18.744 10.955 7.473 1.00 96.81 193 PHE A C 1
ATOM 1590 O O . PHE A 1 193 ? -18.809 11.704 8.454 1.00 96.81 193 PHE A O 1
ATOM 1597 N N . TYR A 1 194 ? -19.463 9.838 7.390 1.00 97.06 194 TYR A N 1
ATOM 1598 C CA . TYR A 1 194 ? -20.259 9.300 8.488 1.00 97.06 194 TYR A CA 1
ATOM 1599 C C . TYR A 1 194 ? -19.4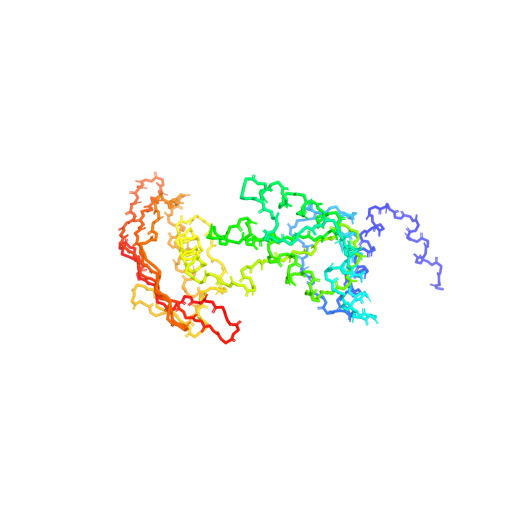77 8.249 9.272 1.00 97.06 194 TYR A C 1
ATOM 1601 O O . TYR A 1 194 ? -18.807 7.398 8.693 1.00 97.06 194 TYR A O 1
ATOM 1609 N N . PHE A 1 195 ? -19.595 8.305 10.597 1.00 96.88 195 PHE A N 1
ATOM 1610 C CA . PHE A 1 195 ? -19.123 7.268 11.506 1.00 96.88 195 PHE A CA 1
ATOM 1611 C C . PHE A 1 195 ? -20.207 6.968 12.545 1.00 96.88 195 PHE A C 1
ATOM 1613 O O . PHE A 1 195 ? -20.557 7.846 13.344 1.00 96.88 195 PHE A O 1
ATOM 1620 N N . ASN A 1 196 ? -20.743 5.748 12.530 1.00 96.31 196 ASN A N 1
ATOM 1621 C CA . ASN A 1 196 ? -21.849 5.271 13.366 1.00 96.31 196 ASN A CA 1
ATOM 1622 C C . ASN A 1 196 ? -23.012 6.273 13.416 1.00 96.31 196 ASN A C 1
ATOM 1624 O O . ASN A 1 196 ? -23.398 6.775 14.478 1.00 96.31 196 ASN A O 1
ATOM 1628 N N . GLY A 1 197 ? -23.501 6.663 12.238 1.00 94.50 197 GLY A N 1
ATOM 1629 C CA . GLY A 1 197 ? -24.568 7.647 12.050 1.00 94.50 197 GLY A CA 1
ATOM 1630 C C . GLY A 1 197 ? -24.221 9.103 12.398 1.00 94.50 197 GLY A C 1
ATOM 1631 O O . GLY A 1 197 ? -25.068 9.984 12.237 1.00 94.50 197 GLY A O 1
ATOM 1632 N N . THR A 1 198 ? -23.001 9.399 12.860 1.00 95.75 198 THR A N 1
ATOM 1633 C CA . THR A 1 198 ? -22.552 10.767 13.165 1.00 95.75 198 THR A CA 1
ATOM 1634 C C . THR A 1 198 ? -21.754 11.343 12.004 1.00 95.75 198 THR A C 1
ATOM 1636 O O . THR A 1 198 ? -20.775 10.749 11.567 1.00 95.75 198 THR A O 1
ATOM 1639 N N . TRP A 1 199 ? -22.141 12.529 11.535 1.00 96.06 199 TRP A N 1
ATOM 1640 C CA . TRP A 1 199 ? -21.405 13.256 10.502 1.00 96.06 199 TRP A CA 1
ATOM 1641 C C . TRP A 1 199 ? -20.167 13.959 11.070 1.00 96.06 199 TRP A C 1
ATOM 1643 O O . TRP A 1 199 ? -20.274 14.722 12.037 1.00 96.06 199 TRP A O 1
ATOM 1653 N N . TYR A 1 200 ? -19.020 13.763 10.423 1.00 95.25 200 TYR A N 1
ATOM 1654 C CA . TYR A 1 200 ? -17.768 14.461 10.692 1.00 95.25 200 TYR A CA 1
ATOM 1655 C C . TYR A 1 200 ? -17.379 15.294 9.476 1.00 95.25 200 TYR A C 1
ATOM 1657 O O . TYR A 1 200 ? -17.155 14.774 8.391 1.00 95.25 200 TYR A O 1
ATOM 1665 N N . ASN A 1 201 ? -17.298 16.609 9.672 1.00 93.12 201 ASN A N 1
ATOM 1666 C CA . ASN A 1 201 ? -16.945 17.567 8.624 1.00 93.12 201 ASN A CA 1
ATOM 1667 C C . ASN A 1 201 ? -15.433 17.694 8.384 1.00 93.12 201 ASN A C 1
ATOM 1669 O O . ASN A 1 201 ? -15.037 18.309 7.405 1.00 93.12 201 ASN A O 1
ATOM 1673 N N . THR A 1 202 ? -14.608 17.201 9.309 1.00 90.06 202 THR A N 1
ATOM 1674 C CA . THR A 1 202 ? -13.148 17.144 9.186 1.00 90.06 202 THR A CA 1
ATOM 1675 C C . THR A 1 202 ? -12.636 15.898 9.894 1.00 90.06 202 THR A C 1
ATOM 1677 O O . THR A 1 202 ? -13.181 15.500 10.933 1.00 90.06 202 THR A O 1
ATOM 1680 N N . PHE A 1 203 ? -11.545 15.321 9.390 1.00 93.19 203 PHE A N 1
ATOM 1681 C CA . PHE A 1 203 ? -10.880 14.203 10.053 1.00 93.19 203 PHE A CA 1
ATOM 1682 C C . PHE A 1 203 ? -10.384 14.576 11.451 1.00 93.19 203 PHE A C 1
ATOM 1684 O O . PHE A 1 203 ? -10.517 13.787 12.379 1.00 93.19 203 PHE A O 1
ATOM 1691 N N . LYS A 1 204 ? -9.903 15.810 11.643 1.00 93.19 204 LYS A N 1
ATOM 1692 C CA . LYS A 1 204 ? -9.436 16.301 12.948 1.00 93.19 204 LYS A CA 1
ATOM 1693 C C . LYS A 1 204 ? -10.469 16.121 14.070 1.00 93.19 204 LYS A C 1
ATOM 1695 O O . LYS A 1 204 ? -10.132 15.657 15.154 1.00 93.19 204 LYS A O 1
ATOM 1700 N N . ASN A 1 205 ? -11.735 16.457 13.818 1.00 91.62 205 ASN A N 1
ATOM 1701 C CA . ASN A 1 205 ? -12.793 16.317 14.826 1.00 91.62 205 ASN A CA 1
ATOM 1702 C C . ASN A 1 205 ? -13.079 14.846 15.166 1.00 91.62 205 ASN A C 1
ATOM 1704 O O . ASN A 1 205 ? -13.492 14.529 16.283 1.00 91.62 205 ASN A O 1
ATOM 1708 N N . TYR A 1 206 ? -12.900 13.956 14.192 1.00 94.06 206 TYR A N 1
ATOM 1709 C CA . TYR A 1 206 ? -13.021 12.517 14.377 1.00 94.06 206 TYR A CA 1
ATOM 1710 C C . TYR A 1 206 ? -11.821 11.957 15.150 1.00 94.06 206 TYR A C 1
ATOM 1712 O O . TYR A 1 206 ? -12.014 11.322 16.189 1.00 94.06 206 TYR A O 1
ATOM 1720 N N . SER A 1 207 ? -10.593 12.257 14.718 1.00 95.06 207 SER A N 1
ATOM 1721 C CA . SER A 1 207 ? -9.367 11.743 15.331 1.00 95.06 207 SER A CA 1
ATOM 1722 C C . SER A 1 207 ? -9.201 12.195 16.780 1.00 95.06 207 SER A C 1
ATOM 1724 O O . SER A 1 207 ? -8.860 11.375 17.625 1.00 95.06 207 SER A O 1
ATOM 1726 N N . GLU A 1 208 ? -9.562 13.436 17.128 1.00 94.44 208 GLU A N 1
ATOM 1727 C CA . GLU A 1 208 ? -9.571 13.904 18.524 1.00 94.44 208 GLU A CA 1
ATOM 1728 C C . GLU A 1 208 ? -10.490 13.052 19.419 1.00 94.44 208 GLU A C 1
ATOM 1730 O O . GLU A 1 208 ? -10.140 12.737 20.561 1.00 94.44 208 GLU A O 1
ATOM 1735 N N . LYS A 1 209 ? -11.658 12.631 18.913 1.00 94.88 209 LYS A N 1
ATOM 1736 C CA . LYS A 1 209 ? -12.575 11.758 19.662 1.00 94.88 209 LYS A CA 1
ATOM 1737 C C . LYS A 1 209 ? -12.067 10.324 19.752 1.00 94.88 209 LYS A C 1
ATOM 1739 O O . LYS A 1 209 ? -12.178 9.731 20.825 1.00 94.88 209 LYS A O 1
ATOM 1744 N N . ILE A 1 210 ? -11.513 9.783 18.665 1.00 95.31 210 ILE A N 1
ATOM 1745 C CA . ILE A 1 210 ? -10.888 8.454 18.666 1.00 95.31 210 ILE A CA 1
ATOM 1746 C C . ILE A 1 210 ? -9.727 8.419 19.660 1.00 95.31 210 ILE A C 1
ATOM 1748 O O . ILE A 1 210 ? -9.692 7.549 20.525 1.00 95.31 210 ILE A O 1
ATOM 1752 N N . ASN A 1 211 ? -8.819 9.391 19.606 1.00 95.69 211 ASN A N 1
ATOM 1753 C CA . ASN A 1 211 ? -7.638 9.421 20.468 1.00 95.69 211 ASN A CA 1
ATOM 1754 C C . ASN A 1 211 ? -8.032 9.637 21.935 1.00 95.69 211 ASN A C 1
ATOM 1756 O O . ASN A 1 211 ? -7.496 8.986 22.831 1.00 95.69 211 ASN A O 1
ATOM 1760 N N . ARG A 1 212 ? -9.068 10.449 22.201 1.00 94.94 212 ARG A N 1
ATOM 1761 C CA . ARG A 1 212 ? -9.659 10.541 23.543 1.00 94.94 212 ARG A CA 1
ATOM 1762 C C . ARG A 1 212 ? -10.221 9.202 24.018 1.00 94.94 212 ARG A C 1
ATOM 1764 O O . ARG A 1 212 ? -9.995 8.850 25.171 1.00 94.94 212 ARG A O 1
ATOM 1771 N N . PHE A 1 213 ? -10.939 8.465 23.171 1.00 93.75 213 PHE A N 1
ATOM 1772 C CA . PHE A 1 213 ? -11.381 7.108 23.496 1.00 93.75 213 PHE A CA 1
ATOM 1773 C C . PHE A 1 213 ? -10.187 6.195 23.817 1.00 93.75 213 PHE A C 1
ATOM 1775 O O . PHE A 1 213 ? -10.202 5.534 24.854 1.00 93.75 213 PHE A O 1
ATOM 1782 N N . LYS A 1 214 ? -9.140 6.210 22.984 1.00 94.81 214 LYS A N 1
ATOM 1783 C CA . LYS A 1 214 ? -7.950 5.366 23.149 1.00 94.81 214 LYS A CA 1
ATOM 1784 C C . LYS A 1 214 ? -7.233 5.628 24.472 1.00 94.81 214 LYS A C 1
ATOM 1786 O O . LYS A 1 214 ? -6.917 4.685 25.183 1.00 94.81 214 LYS A O 1
ATOM 1791 N N . SER A 1 215 ? -7.100 6.898 24.865 1.00 94.56 215 SER A N 1
ATOM 1792 C CA . SER A 1 215 ? -6.481 7.308 26.139 1.00 94.56 215 SER A CA 1
ATOM 1793 C C . SER A 1 215 ? -7.171 6.798 27.413 1.00 94.56 215 SER A C 1
ATOM 1795 O O . SER A 1 215 ? -6.640 6.974 28.508 1.00 94.56 215 SER A O 1
ATOM 1797 N N . LEU A 1 216 ? -8.361 6.193 27.306 1.00 93.25 216 LEU A N 1
ATOM 1798 C CA . LEU A 1 216 ? -9.039 5.560 28.442 1.00 93.25 216 LEU A CA 1
ATOM 1799 C C . LEU A 1 216 ? -8.474 4.172 28.775 1.00 93.25 216 LEU A C 1
ATOM 1801 O O . LEU A 1 216 ? -8.854 3.597 29.798 1.00 93.25 216 LEU A O 1
ATOM 1805 N N . PHE A 1 217 ? -7.618 3.628 27.913 1.00 94.81 217 PHE A N 1
ATOM 1806 C CA . PHE A 1 217 ? -7.099 2.274 28.005 1.00 94.81 217 PHE A CA 1
ATOM 1807 C C . PHE A 1 217 ? -5.574 2.285 27.978 1.00 94.81 217 PHE A C 1
ATOM 1809 O O . PHE A 1 217 ? -4.954 3.083 27.279 1.00 94.81 217 PHE A O 1
ATOM 1816 N N . ASP A 1 218 ? -4.985 1.377 28.748 1.00 95.69 218 ASP A N 1
ATOM 1817 C CA . ASP A 1 218 ? -3.543 1.139 28.762 1.00 95.69 218 ASP A CA 1
ATOM 1818 C C . ASP A 1 218 ? -3.139 0.260 27.563 1.00 95.69 218 ASP A C 1
ATOM 1820 O O . ASP A 1 218 ? -2.057 0.414 27.002 1.00 95.69 218 ASP A O 1
ATOM 1824 N N . GLU A 1 219 ? -4.033 -0.644 27.148 1.00 96.50 219 GLU A N 1
ATOM 1825 C CA . GLU A 1 219 ? -3.841 -1.563 26.025 1.00 96.50 219 GLU A CA 1
ATOM 1826 C C . GLU A 1 219 ? -5.126 -1.681 25.200 1.00 96.50 219 GLU A C 1
ATOM 1828 O O . GLU A 1 219 ? -6.231 -1.746 25.750 1.00 96.50 219 GLU A O 1
ATOM 1833 N N . ILE A 1 220 ? -4.984 -1.751 23.876 1.00 96.94 220 ILE A N 1
ATOM 1834 C CA . ILE A 1 220 ? -6.069 -2.023 22.930 1.00 96.94 220 ILE A CA 1
ATOM 1835 C C . ILE A 1 220 ? -5.526 -2.968 21.863 1.00 96.94 220 ILE A C 1
ATOM 1837 O O . ILE A 1 220 ? -4.461 -2.714 21.304 1.00 96.94 220 ILE A O 1
ATOM 1841 N N . GLU A 1 221 ? -6.252 -4.049 21.601 1.00 96.12 221 GLU A N 1
ATOM 1842 C CA . GLU A 1 221 ? -5.862 -5.076 20.642 1.00 96.12 221 GLU A CA 1
ATOM 1843 C C . GLU A 1 221 ? -7.063 -5.508 19.797 1.00 96.12 221 GLU A C 1
ATOM 1845 O O . GLU A 1 221 ? -8.129 -5.850 20.323 1.00 96.12 221 GLU A O 1
ATOM 1850 N N . LEU A 1 222 ? -6.875 -5.528 18.479 1.00 97.50 222 LEU A N 1
ATOM 1851 C CA . LEU A 1 222 ? -7.776 -6.175 17.533 1.00 97.50 222 LEU A CA 1
ATOM 1852 C C . LEU A 1 222 ? -7.476 -7.683 17.501 1.00 97.50 222 LEU A C 1
ATOM 1854 O O . LEU A 1 222 ? -6.558 -8.121 16.814 1.00 97.50 222 LEU A O 1
ATOM 1858 N N . GLU A 1 223 ? -8.242 -8.479 18.251 1.00 97.19 223 GLU A N 1
ATOM 1859 C CA . GLU A 1 223 ? -8.041 -9.935 18.341 1.00 97.19 223 GLU A CA 1
ATOM 1860 C C . GLU A 1 223 ? -8.467 -10.654 17.050 1.00 97.19 223 GLU A C 1
ATOM 1862 O O . GLU A 1 223 ? -7.808 -11.591 16.601 1.00 97.19 223 GLU A O 1
ATOM 1867 N N . GLU A 1 224 ? -9.590 -10.241 16.456 1.00 96.94 224 GLU A N 1
ATOM 1868 C CA . GLU A 1 224 ? -10.141 -10.857 15.248 1.00 96.94 224 GLU A CA 1
ATOM 1869 C C . GLU A 1 224 ? -10.695 -9.783 14.310 1.00 96.94 224 GLU A C 1
ATOM 1871 O O . GLU A 1 224 ? -11.399 -8.865 14.733 1.00 96.94 224 GLU A O 1
ATOM 1876 N N . CYS A 1 225 ? -10.426 -9.926 13.014 1.00 97.62 225 CYS A N 1
ATOM 1877 C CA . CYS A 1 225 ? -11.075 -9.145 11.970 1.00 97.62 225 CYS A CA 1
ATOM 1878 C C . CYS A 1 225 ? -11.181 -9.989 10.705 1.00 97.62 225 CYS A C 1
ATOM 1880 O O . CYS A 1 225 ? -10.167 -10.443 10.175 1.00 97.62 225 CYS A O 1
ATOM 1882 N N . THR A 1 226 ? -12.403 -10.181 10.214 1.00 97.56 226 THR A N 1
ATOM 1883 C CA . THR A 1 226 ? -12.670 -10.935 8.987 1.00 97.56 226 THR A CA 1
ATOM 1884 C C . THR A 1 226 ? -13.497 -10.090 8.037 1.00 97.56 226 THR A C 1
ATOM 1886 O O . THR A 1 226 ? -14.602 -9.668 8.378 1.00 97.56 226 THR A O 1
ATOM 1889 N N . VAL A 1 227 ? -12.992 -9.894 6.821 1.00 97.94 227 VAL A N 1
ATOM 1890 C CA . VAL A 1 227 ? -13.781 -9.343 5.717 1.00 97.94 227 VAL A CA 1
ATOM 1891 C C . VAL A 1 227 ? -14.628 -10.467 5.121 1.00 97.94 227 VAL A C 1
ATOM 1893 O O . VAL A 1 227 ? -14.105 -11.480 4.663 1.00 97.94 227 VAL A O 1
ATOM 1896 N N . ASN A 1 228 ? -15.947 -10.290 5.138 1.00 97.62 228 ASN A N 1
ATOM 1897 C CA . ASN A 1 228 ? -16.909 -11.252 4.600 1.00 97.62 228 ASN A CA 1
ATOM 1898 C C . ASN A 1 228 ? -17.196 -10.993 3.120 1.00 97.62 228 ASN A C 1
ATOM 1900 O O . ASN A 1 228 ? -17.411 -11.932 2.355 1.00 97.62 228 ASN A O 1
ATOM 1904 N N . SER A 1 229 ? -17.240 -9.721 2.716 1.00 97.94 229 SER A N 1
ATOM 1905 C CA . SER A 1 229 ? -17.430 -9.340 1.318 1.00 97.94 229 SER A CA 1
ATOM 1906 C C . SER A 1 229 ? -16.876 -7.950 1.035 1.00 97.94 229 SER A C 1
ATOM 1908 O O . SER A 1 229 ? -16.883 -7.080 1.903 1.00 97.94 229 SER A O 1
ATOM 1910 N N . CYS A 1 230 ? -16.446 -7.747 -0.206 1.00 98.31 230 CYS A N 1
ATOM 1911 C CA . CYS A 1 230 ? -16.108 -6.447 -0.758 1.00 98.31 230 CYS A CA 1
ATOM 1912 C C . CYS A 1 230 ? -16.728 -6.362 -2.154 1.00 98.31 230 CYS A C 1
ATOM 1914 O O . CYS A 1 230 ? -16.416 -7.170 -3.030 1.00 98.31 230 CYS A O 1
ATOM 1916 N N . THR A 1 231 ? -17.657 -5.426 -2.340 1.00 98.12 231 THR A N 1
ATOM 1917 C CA . THR A 1 231 ? -18.372 -5.226 -3.606 1.00 98.12 231 THR A CA 1
ATOM 1918 C C . THR A 1 231 ? -17.983 -3.880 -4.185 1.00 98.12 231 THR A C 1
ATOM 1920 O O . THR A 1 231 ? -18.294 -2.852 -3.591 1.00 98.12 231 THR A O 1
ATOM 1923 N N . VAL A 1 232 ? -17.331 -3.898 -5.346 1.00 97.62 232 VAL A N 1
ATOM 1924 C CA . VAL A 1 232 ? -16.905 -2.699 -6.076 1.00 97.62 232 VAL A CA 1
ATOM 1925 C C . VAL A 1 232 ? -17.855 -2.472 -7.250 1.00 97.62 232 VAL A C 1
ATOM 1927 O O . VAL A 1 232 ? -18.115 -3.392 -8.027 1.00 97.62 232 VAL A O 1
ATOM 1930 N N . ASN A 1 233 ? -18.371 -1.254 -7.380 1.00 96.06 233 ASN A N 1
ATOM 1931 C CA . ASN A 1 233 ? -19.229 -0.816 -8.470 1.00 96.06 233 ASN A CA 1
ATOM 1932 C C . ASN A 1 233 ? -18.764 0.554 -8.975 1.00 96.06 233 ASN A C 1
ATOM 1934 O O . ASN A 1 233 ? -19.124 1.579 -8.405 1.00 96.06 233 ASN A O 1
ATOM 1938 N N . GLU A 1 234 ? -17.969 0.552 -10.046 1.00 93.00 234 GLU A N 1
ATOM 1939 C CA . GLU A 1 234 ? -17.343 1.751 -10.618 1.00 93.00 234 GLU A CA 1
ATOM 1940 C C . GLU A 1 234 ? -16.577 2.561 -9.557 1.00 93.00 234 GLU A C 1
ATOM 1942 O O . GLU A 1 234 ? -15.455 2.193 -9.206 1.00 93.00 234 GLU A O 1
ATOM 1947 N N . ASN A 1 235 ? -17.196 3.623 -9.039 1.00 96.06 235 ASN A N 1
ATOM 1948 C CA . ASN A 1 235 ? -16.610 4.549 -8.074 1.00 96.06 235 ASN A CA 1
ATOM 1949 C C . ASN A 1 235 ? -17.113 4.335 -6.642 1.00 96.06 235 ASN A C 1
ATOM 1951 O O . ASN A 1 235 ? -16.695 5.063 -5.751 1.00 96.06 235 ASN A O 1
ATOM 1955 N N . ASP A 1 236 ? -17.983 3.358 -6.400 1.00 97.69 236 ASP A N 1
ATOM 1956 C CA . ASP A 1 236 ? -18.482 3.019 -5.070 1.00 97.69 236 ASP A CA 1
ATOM 1957 C C . ASP A 1 236 ? -17.984 1.632 -4.654 1.00 97.69 236 ASP A C 1
ATOM 1959 O O . ASP A 1 236 ? -17.953 0.690 -5.449 1.00 97.69 236 ASP A O 1
ATOM 1963 N N . CYS A 1 237 ? -17.614 1.479 -3.387 1.00 98.38 237 CYS A N 1
ATOM 1964 C CA . CYS A 1 237 ? -17.228 0.197 -2.817 1.00 98.38 237 CYS A CA 1
ATOM 1965 C C . CYS A 1 237 ? -17.883 0.003 -1.452 1.00 98.38 237 CYS A C 1
ATOM 1967 O O . CYS A 1 237 ? -17.968 0.929 -0.651 1.00 98.38 237 CYS A O 1
ATOM 1969 N N . CYS A 1 238 ? -18.334 -1.216 -1.171 1.00 98.50 238 CYS A N 1
ATOM 1970 C CA . CYS A 1 238 ? -18.863 -1.596 0.133 1.00 98.50 238 CYS A CA 1
ATOM 1971 C C . CYS A 1 238 ? -18.111 -2.815 0.662 1.00 98.50 238 CYS A C 1
ATOM 1973 O O . CYS A 1 238 ? -18.146 -3.885 0.046 1.00 98.50 238 CYS A O 1
ATOM 1975 N N . VAL A 1 239 ? -17.452 -2.649 1.807 1.00 98.75 239 VAL A N 1
ATOM 1976 C CA . VAL A 1 239 ? -16.748 -3.707 2.535 1.00 98.75 239 VAL A CA 1
ATOM 1977 C C . VAL A 1 239 ? -17.555 -4.056 3.776 1.00 98.75 239 VAL A C 1
ATOM 1979 O O . VAL A 1 239 ? -17.932 -3.177 4.547 1.00 98.75 239 VAL A O 1
ATOM 1982 N N . THR A 1 240 ? -17.820 -5.339 3.993 1.00 98.75 240 THR A N 1
ATOM 1983 C CA . THR A 1 240 ? -18.512 -5.817 5.193 1.00 98.75 240 THR A CA 1
ATOM 1984 C C . THR A 1 240 ? -17.747 -6.947 5.846 1.00 98.75 240 THR A C 1
ATOM 1986 O O . THR A 1 240 ? -17.069 -7.737 5.182 1.00 98.75 240 THR A O 1
ATOM 1989 N N . GLY A 1 241 ? -17.878 -7.057 7.160 1.00 98.56 241 GLY A N 1
ATOM 1990 C CA . GLY A 1 241 ? -17.142 -8.046 7.925 1.00 98.56 241 GLY A CA 1
ATOM 1991 C C . GLY A 1 241 ? -17.580 -8.129 9.373 1.00 98.56 241 GLY A C 1
ATOM 1992 O O . GLY A 1 241 ? -18.619 -7.596 9.760 1.00 98.56 241 GLY A O 1
ATOM 1993 N N . ASN A 1 242 ? -16.781 -8.830 10.164 1.00 98.44 242 ASN A N 1
ATOM 1994 C CA . ASN A 1 242 ? -16.921 -8.909 11.609 1.00 98.44 242 ASN A CA 1
ATOM 1995 C C . ASN A 1 242 ? -15.582 -8.635 12.284 1.00 98.44 242 ASN A C 1
ATOM 1997 O O . ASN A 1 242 ? -14.516 -8.820 11.694 1.00 98.44 242 ASN A O 1
ATOM 2001 N N . TYR A 1 243 ? -15.658 -8.186 13.528 1.00 98.50 243 TYR A N 1
ATOM 2002 C CA . TYR A 1 243 ? -14.477 -7.894 14.315 1.00 98.50 243 TYR A CA 1
ATOM 2003 C C . TYR A 1 243 ? -14.685 -8.239 15.787 1.00 98.50 243 TYR A C 1
ATOM 2005 O O . TYR A 1 243 ? -15.813 -8.329 16.289 1.00 98.50 243 TYR A O 1
ATOM 2013 N N . LYS A 1 244 ? -13.564 -8.385 16.485 1.00 98.25 244 LYS A N 1
ATOM 2014 C CA . LYS A 1 244 ? -13.489 -8.478 17.933 1.00 98.25 244 LYS A CA 1
ATOM 2015 C C . LYS A 1 244 ? -12.220 -7.790 18.403 1.00 98.25 244 LYS A C 1
ATOM 2017 O O . LYS A 1 244 ? -11.125 -8.129 17.969 1.00 98.25 244 LYS A O 1
ATOM 2022 N N . ALA A 1 245 ? -12.379 -6.852 19.320 1.00 97.94 245 ALA A N 1
ATOM 2023 C CA . ALA A 1 245 ? -11.290 -6.135 19.947 1.00 97.94 245 ALA A CA 1
ATOM 2024 C C . ALA A 1 245 ? -11.437 -6.156 21.467 1.00 97.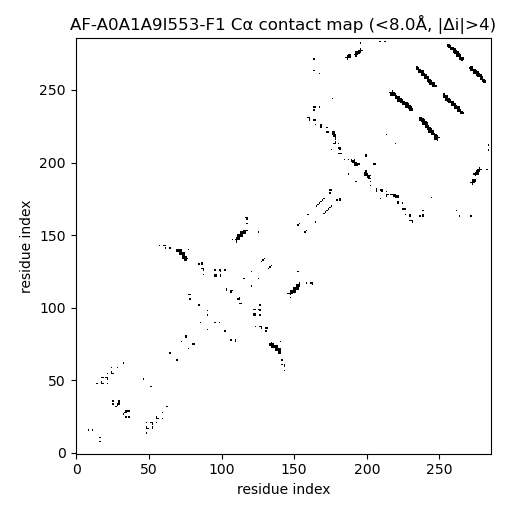94 245 ALA A C 1
ATOM 2026 O O . ALA A 1 245 ? -12.541 -6.226 22.022 1.00 97.94 245 ALA A O 1
ATOM 2027 N N . VAL A 1 246 ? -10.307 -6.077 22.150 1.00 97.31 246 VAL A N 1
ATOM 2028 C CA . VAL A 1 246 ? -10.227 -6.012 23.601 1.00 97.31 246 VAL A CA 1
ATOM 2029 C C . VAL A 1 246 ? -9.464 -4.760 23.986 1.00 97.31 246 VAL A C 1
ATOM 2031 O O . VAL A 1 246 ? -8.374 -4.516 23.487 1.00 97.31 246 VAL A O 1
ATOM 2034 N N . ALA A 1 247 ? -10.026 -3.994 24.914 1.00 96.38 247 ALA A N 1
ATOM 2035 C CA . ALA A 1 247 ? -9.347 -2.870 25.534 1.00 96.38 247 ALA A CA 1
ATOM 2036 C C . ALA A 1 247 ? -9.239 -3.097 27.042 1.00 96.38 247 ALA A C 1
ATOM 2038 O O . ALA A 1 247 ? -10.193 -3.554 27.685 1.00 96.38 247 ALA A O 1
ATOM 2039 N N . GLN A 1 248 ? -8.075 -2.804 27.607 1.00 96.19 248 GLN A N 1
ATOM 2040 C CA . GLN A 1 248 ? -7.770 -3.013 29.016 1.00 96.19 248 GLN A CA 1
ATOM 2041 C C . GLN A 1 248 ? -7.341 -1.697 29.654 1.00 96.19 248 GLN A C 1
ATOM 2043 O O . GLN A 1 248 ? -6.569 -0.931 29.089 1.00 96.19 248 GLN A O 1
ATOM 2048 N N . SER A 1 249 ? -7.859 -1.445 30.848 1.00 93.31 249 SER A N 1
ATOM 2049 C CA . SER A 1 249 ? -7.357 -0.428 31.767 1.00 93.31 249 SER A CA 1
ATOM 2050 C C . SER A 1 249 ? -6.953 -1.110 33.071 1.00 93.31 249 SER A C 1
ATOM 2052 O O . SER A 1 249 ? -7.388 -2.235 33.339 1.00 93.31 249 SER A O 1
ATOM 2054 N N . ALA A 1 250 ? -6.213 -0.412 33.930 1.00 89.06 250 ALA A N 1
ATOM 2055 C CA . ALA A 1 250 ? -5.759 -0.912 35.230 1.00 89.06 250 ALA A CA 1
ATOM 2056 C C . ALA A 1 250 ? -6.810 -1.686 36.061 1.00 89.06 250 ALA A C 1
ATOM 2058 O O . ALA A 1 250 ? -6.441 -2.551 36.852 1.00 89.06 250 ALA A O 1
ATOM 2059 N N . ASN A 1 251 ? -8.110 -1.391 35.905 1.00 88.50 251 ASN A N 1
ATOM 2060 C CA . ASN A 1 251 ? -9.181 -2.012 36.691 1.00 88.50 251 ASN A CA 1
ATOM 2061 C C . ASN A 1 251 ? -10.312 -2.645 35.863 1.00 88.50 251 ASN A C 1
ATOM 2063 O O . ASN A 1 251 ? -11.289 -3.120 36.447 1.00 88.50 251 ASN A O 1
ATOM 2067 N N . SER A 1 252 ? -10.242 -2.636 34.531 1.00 92.75 252 SER A N 1
ATOM 2068 C CA . SER A 1 252 ? -11.325 -3.170 33.700 1.00 92.75 252 SER A CA 1
ATOM 2069 C C . SER A 1 252 ? -10.834 -3.716 32.366 1.00 92.75 252 SER A C 1
ATOM 2071 O O . SER A 1 252 ? -9.868 -3.232 31.786 1.00 92.75 252 SER A O 1
ATOM 2073 N N . LYS A 1 253 ? -11.552 -4.721 31.865 1.00 95.50 253 LYS A N 1
ATOM 2074 C CA . LYS A 1 253 ? -11.418 -5.240 30.506 1.00 95.50 253 LYS A CA 1
ATOM 2075 C C . LYS A 1 253 ? -12.754 -5.053 29.801 1.00 95.50 253 LYS A C 1
ATOM 2077 O O . LYS A 1 253 ? -13.781 -5.510 30.304 1.00 95.50 253 LYS A O 1
ATOM 2082 N N . THR A 1 254 ? -12.723 -4.399 28.650 1.00 95.38 254 THR A N 1
ATOM 2083 C CA . THR A 1 254 ? -13.880 -4.165 27.788 1.00 95.38 254 THR A CA 1
ATOM 2084 C C . THR A 1 254 ? -13.673 -4.918 26.483 1.00 95.38 254 THR A C 1
ATOM 2086 O O . THR A 1 254 ? -12.580 -4.911 25.922 1.00 95.38 254 THR A O 1
ATOM 2089 N N . THR A 1 255 ? -14.720 -5.578 25.998 1.00 96.88 255 THR A N 1
ATOM 2090 C CA . THR A 1 255 ? -14.710 -6.253 24.697 1.00 96.88 255 THR A CA 1
ATOM 2091 C C . THR A 1 255 ? -15.653 -5.524 23.755 1.00 96.88 255 THR A C 1
ATOM 2093 O O . THR A 1 255 ? -16.813 -5.298 24.097 1.00 96.88 255 THR A O 1
ATOM 2096 N N . PHE A 1 256 ? -15.144 -5.188 22.575 1.00 97.06 256 PHE A N 1
ATOM 2097 C CA . PHE A 1 256 ? -15.908 -4.664 21.451 1.00 97.06 256 PHE A CA 1
ATOM 2098 C C . PHE A 1 256 ? -16.020 -5.770 20.412 1.00 97.06 256 PHE A C 1
ATOM 2100 O O . PHE A 1 256 ? -15.034 -6.436 20.109 1.00 97.06 256 PHE A O 1
ATOM 2107 N N . SER A 1 257 ? -17.211 -5.999 19.884 1.00 97.62 257 SER A N 1
ATOM 2108 C CA . SER A 1 257 ? -17.411 -7.005 18.847 1.00 97.62 257 SER A CA 1
ATOM 2109 C C . SER A 1 257 ? -18.717 -6.755 18.129 1.00 97.62 257 SER A C 1
ATOM 2111 O O . SER A 1 257 ? -19.710 -6.403 18.772 1.00 97.62 257 SER A O 1
ATOM 2113 N N . GLY A 1 258 ? -18.737 -7.047 16.839 1.00 97.94 258 GLY A N 1
ATOM 2114 C CA . GLY A 1 258 ? -19.925 -6.895 16.021 1.00 97.94 258 GLY A CA 1
ATOM 2115 C C . GLY A 1 258 ? -19.601 -7.028 14.546 1.00 97.94 258 GLY A C 1
ATOM 2116 O O . GLY A 1 258 ? -18.488 -7.408 14.166 1.00 97.94 258 GLY A O 1
ATOM 2117 N N . ASN A 1 259 ? -20.590 -6.719 13.715 1.00 98.56 259 ASN A N 1
ATOM 2118 C CA . ASN A 1 259 ? -20.357 -6.545 12.293 1.00 98.56 259 ASN A CA 1
ATOM 2119 C C . ASN A 1 259 ? -19.873 -5.124 12.008 1.00 98.56 259 ASN A C 1
ATOM 2121 O O . ASN A 1 259 ? -20.145 -4.188 12.762 1.00 98.56 259 ASN A O 1
ATOM 2125 N N . PHE A 1 260 ? -19.188 -4.967 10.884 1.00 98.56 260 PHE A N 1
ATOM 2126 C CA . PHE A 1 260 ? -18.898 -3.660 10.321 1.00 98.56 260 PHE A CA 1
ATOM 2127 C C . PHE A 1 260 ? -19.365 -3.582 8.870 1.00 98.56 260 PHE A C 1
ATOM 2129 O O . PHE A 1 260 ? -19.422 -4.591 8.159 1.00 98.56 260 PHE A O 1
ATOM 2136 N N . THR A 1 261 ? -19.693 -2.371 8.439 1.00 98.62 261 THR A N 1
ATOM 2137 C CA . THR A 1 261 ? -19.962 -2.002 7.050 1.00 98.62 261 THR A CA 1
ATOM 2138 C C . THR A 1 261 ? -19.242 -0.697 6.763 1.00 98.62 261 THR A C 1
ATOM 2140 O O . THR A 1 261 ? -19.418 0.273 7.492 1.00 98.62 261 THR A O 1
ATOM 2143 N N . VAL A 1 262 ? -18.431 -0.674 5.711 1.00 98.69 262 VAL A N 1
ATOM 2144 C CA . VAL A 1 262 ? -17.690 0.513 5.292 1.00 98.69 262 VAL A CA 1
ATOM 2145 C C . VAL A 1 262 ? -17.972 0.791 3.824 1.00 98.69 262 VAL A C 1
ATOM 2147 O O . VAL A 1 262 ? -17.715 -0.046 2.958 1.00 98.69 262 VAL A O 1
ATOM 2150 N N . GLY A 1 263 ? -18.526 1.966 3.556 1.00 98.38 263 GLY A N 1
ATOM 2151 C CA . GLY A 1 263 ? -18.659 2.550 2.233 1.00 98.38 263 GLY A CA 1
ATOM 2152 C C . GLY A 1 263 ? -17.426 3.379 1.889 1.00 98.38 263 GLY A C 1
ATOM 2153 O O . GLY A 1 263 ? -17.058 4.291 2.634 1.00 98.38 263 GLY A O 1
ATOM 2154 N N . LEU A 1 264 ? -16.821 3.085 0.742 1.00 98.38 264 LEU A N 1
ATOM 2155 C CA . LEU A 1 264 ? -15.738 3.861 0.151 1.00 98.38 264 LEU A CA 1
ATOM 2156 C C . LEU A 1 264 ? -16.185 4.463 -1.179 1.00 98.38 264 LEU A C 1
ATOM 2158 O O . LEU A 1 264 ? -16.986 3.867 -1.901 1.00 98.38 264 LEU A O 1
ATOM 2162 N N . ILE A 1 265 ? -15.619 5.618 -1.509 1.00 97.25 265 ILE A N 1
ATOM 2163 C CA . ILE A 1 265 ? -15.807 6.296 -2.788 1.00 97.25 265 ILE A CA 1
ATOM 2164 C C . ILE A 1 265 ? -14.456 6.540 -3.457 1.00 97.25 265 ILE A C 1
ATOM 2166 O O . ILE A 1 265 ? -13.483 6.892 -2.788 1.00 97.25 265 ILE A O 1
ATOM 2170 N N . LYS A 1 266 ? -14.400 6.343 -4.771 1.00 96.25 266 LYS A N 1
ATOM 2171 C CA . LYS A 1 266 ? -13.225 6.629 -5.587 1.00 96.25 266 LYS A CA 1
ATOM 2172 C C . LYS A 1 266 ? -13.223 8.099 -5.997 1.00 96.25 266 LYS A C 1
ATOM 2174 O O . LYS A 1 266 ? -14.224 8.577 -6.531 1.00 96.25 266 LYS A O 1
ATOM 2179 N N . ASP A 1 267 ? -12.125 8.800 -5.743 1.00 93.06 267 ASP A N 1
ATOM 2180 C CA . ASP A 1 267 ? -11.946 10.189 -6.168 1.00 93.06 267 ASP A CA 1
ATOM 2181 C C . ASP A 1 267 ? -11.437 10.311 -7.618 1.00 93.06 267 ASP A C 1
ATOM 2183 O O . ASP A 1 267 ? -11.162 9.318 -8.298 1.00 93.06 267 ASP A O 1
ATOM 2187 N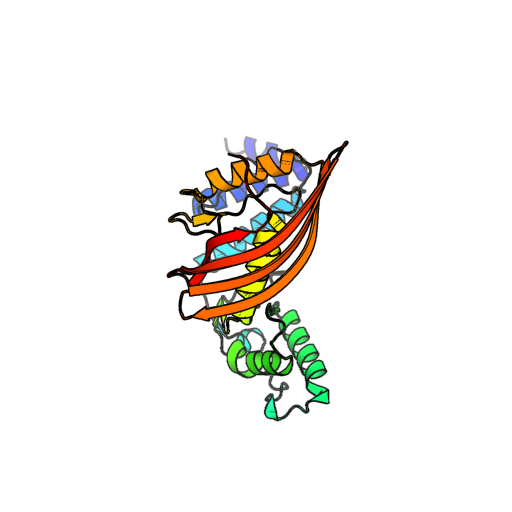 N . ASP A 1 268 ? -11.315 11.553 -8.095 1.00 91.00 268 ASP A N 1
ATOM 2188 C CA . ASP A 1 268 ? -10.857 11.872 -9.453 1.00 91.00 268 ASP A CA 1
ATOM 2189 C C . ASP A 1 268 ? -9.390 11.481 -9.707 1.00 91.00 268 ASP A C 1
ATOM 2191 O O . ASP A 1 268 ? -9.002 11.254 -10.855 1.00 91.00 268 ASP A O 1
ATOM 2195 N N . ALA A 1 269 ? -8.572 11.397 -8.653 1.00 89.75 269 ALA A N 1
ATOM 2196 C CA . ALA A 1 269 ? -7.192 10.920 -8.729 1.00 89.75 269 ALA A CA 1
ATOM 2197 C C . ALA A 1 269 ? -7.108 9.382 -8.711 1.00 89.75 269 ALA A C 1
ATOM 2199 O O . ALA A 1 269 ? -6.058 8.808 -8.995 1.00 89.75 269 ALA A O 1
ATOM 2200 N N . GLY A 1 270 ? -8.231 8.715 -8.449 1.00 90.06 270 GLY A N 1
ATOM 2201 C CA . GLY A 1 270 ? -8.380 7.274 -8.464 1.00 90.06 270 GLY A CA 1
ATOM 2202 C C . GLY A 1 270 ? -8.159 6.597 -7.111 1.00 90.06 270 GLY A C 1
ATOM 2203 O O . GLY A 1 270 ? -8.128 5.364 -7.081 1.00 90.06 270 GLY A O 1
ATOM 2204 N N . TYR A 1 271 ? -8.045 7.354 -6.018 1.00 91.94 271 TYR A N 1
ATOM 2205 C CA . TYR A 1 271 ? -7.894 6.813 -4.668 1.00 91.94 271 TYR A CA 1
ATOM 2206 C C . TYR A 1 271 ? -9.249 6.504 -4.033 1.00 91.94 271 TYR A C 1
ATOM 2208 O O . TYR A 1 271 ? -10.248 7.179 -4.284 1.00 91.94 271 TYR A O 1
ATOM 2216 N N . TRP A 1 272 ? -9.286 5.458 -3.208 1.00 95.50 272 TRP A N 1
ATOM 2217 C CA . TRP A 1 272 ? -10.473 5.062 -2.457 1.00 95.50 272 TRP A CA 1
ATOM 2218 C C . TRP A 1 272 ? -10.466 5.696 -1.071 1.00 95.50 272 TRP A C 1
ATOM 2220 O O . TRP A 1 272 ? -9.542 5.487 -0.291 1.00 95.50 272 TRP A O 1
ATOM 2230 N N . ASN A 1 273 ? -11.537 6.417 -0.758 1.00 96.31 273 ASN A N 1
ATOM 2231 C CA . ASN A 1 273 ? -11.687 7.165 0.481 1.00 96.31 273 ASN A CA 1
ATOM 2232 C C . ASN A 1 273 ? -12.919 6.683 1.250 1.00 96.31 273 ASN A C 1
ATOM 2234 O O . ASN A 1 273 ? -13.990 6.486 0.673 1.00 96.31 273 ASN A O 1
ATOM 2238 N N . MET A 1 274 ? -12.786 6.510 2.562 1.00 96.81 274 MET A N 1
ATOM 2239 C CA . MET A 1 274 ? -13.877 6.138 3.455 1.00 96.81 274 MET A CA 1
ATOM 2240 C C . MET A 1 274 ? -14.893 7.272 3.573 1.00 96.81 274 MET A C 1
ATOM 2242 O O . MET A 1 274 ? -14.536 8.417 3.853 1.00 96.81 274 MET A O 1
ATOM 2246 N N . LYS A 1 275 ? -16.169 6.929 3.386 1.00 96.88 275 LYS A N 1
ATOM 2247 C CA . LYS A 1 275 ? -17.293 7.874 3.358 1.00 96.88 275 LYS A CA 1
ATOM 2248 C C . LYS A 1 275 ? -18.380 7.545 4.376 1.00 96.88 275 LYS A C 1
ATOM 2250 O O . LYS A 1 275 ? -19.008 8.452 4.920 1.00 96.88 275 LYS A O 1
ATOM 2255 N N . ASP A 1 276 ? -18.622 6.262 4.612 1.00 97.69 276 ASP A N 1
ATOM 2256 C CA . ASP A 1 276 ? -19.644 5.777 5.537 1.00 97.69 276 ASP A CA 1
ATOM 2257 C C . ASP A 1 276 ? -19.065 4.605 6.328 1.00 97.69 276 ASP A C 1
ATOM 2259 O O . ASP A 1 276 ? -18.619 3.628 5.734 1.00 97.69 276 ASP A O 1
ATOM 2263 N N . ILE A 1 277 ? -18.985 4.729 7.648 1.00 98.12 277 ILE A N 1
ATOM 2264 C CA . ILE A 1 277 ? -18.362 3.747 8.530 1.00 98.12 277 ILE A CA 1
ATOM 2265 C C . ILE A 1 277 ? -19.369 3.372 9.608 1.00 98.12 277 ILE A C 1
ATOM 2267 O O . ILE A 1 277 ? -19.711 4.188 10.459 1.00 98.12 277 ILE A O 1
ATOM 2271 N N . GLU A 1 278 ? -19.786 2.113 9.618 1.00 98.31 278 GLU A N 1
ATOM 2272 C CA . GLU A 1 278 ? -20.676 1.547 10.624 1.00 98.31 278 GLU A CA 1
ATOM 2273 C C . GLU A 1 278 ? -19.983 0.362 11.304 1.00 98.31 278 GLU A C 1
ATOM 2275 O O . GLU A 1 278 ? -19.620 -0.620 10.658 1.00 98.31 278 GLU A O 1
ATOM 2280 N N . ILE A 1 279 ? -19.786 0.454 12.617 1.00 97.75 279 ILE A N 1
ATOM 2281 C CA . ILE A 1 279 ? -19.093 -0.524 13.459 1.00 97.75 279 ILE A CA 1
ATOM 2282 C C . ILE A 1 279 ? -19.994 -0.839 14.656 1.00 97.75 279 ILE A C 1
ATOM 2284 O O . ILE A 1 279 ? -20.093 -0.064 15.613 1.00 97.75 279 ILE A O 1
ATOM 2288 N N . GLU A 1 280 ? -20.661 -1.992 14.611 1.00 97.38 280 GLU A N 1
ATOM 2289 C CA . GLU A 1 280 ? -21.574 -2.432 15.665 1.00 97.38 280 GLU A CA 1
ATOM 2290 C C . GLU A 1 280 ? -20.838 -2.687 16.982 1.00 97.38 280 GLU A C 1
ATOM 2292 O O . GLU A 1 280 ? -19.775 -3.295 17.012 1.00 97.38 280 GLU A O 1
ATOM 2297 N N . GLY A 1 281 ? -21.436 -2.285 18.104 1.00 93.44 281 GLY A N 1
ATOM 2298 C CA . GLY A 1 281 ? -20.840 -2.506 19.426 1.00 93.44 281 GLY A CA 1
ATOM 2299 C C . GLY A 1 281 ? -19.723 -1.521 19.781 1.00 93.44 281 GLY A C 1
ATOM 2300 O O . GLY A 1 281 ? -19.225 -1.554 20.906 1.00 93.44 281 GLY A O 1
ATOM 2301 N N . PHE A 1 282 ? -19.386 -0.598 18.881 1.00 93.31 282 PHE A N 1
ATOM 2302 C CA . PHE A 1 282 ? -18.533 0.553 19.143 1.00 93.31 282 PHE A CA 1
ATOM 2303 C C . PHE A 1 282 ? -19.364 1.830 19.035 1.00 93.31 282 PHE A C 1
ATOM 2305 O O . PHE A 1 282 ? -20.185 1.956 18.142 1.00 93.31 282 PHE A O 1
ATOM 23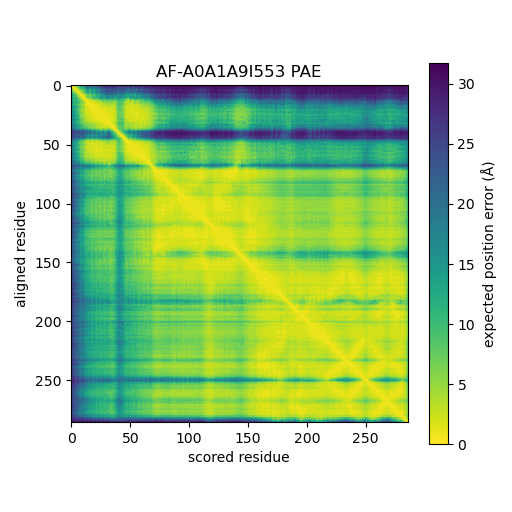12 N N . ASN A 1 283 ? -19.207 2.784 19.947 1.00 84.50 283 ASN A N 1
ATOM 2313 C CA . ASN A 1 283 ? -19.798 4.115 19.811 1.00 84.50 283 ASN A CA 1
ATOM 2314 C C . ASN A 1 283 ? -18.913 5.110 20.544 1.00 84.50 283 ASN A C 1
ATOM 2316 O O . ASN A 1 283 ? -18.538 4.887 21.697 1.00 84.50 283 ASN A O 1
ATOM 2320 N N . LEU A 1 284 ? -18.622 6.231 19.894 1.00 79.25 284 LEU A N 1
ATOM 2321 C CA . LEU A 1 284 ? -17.946 7.340 20.547 1.00 79.25 284 LEU A CA 1
ATOM 2322 C C . LEU A 1 284 ? -18.963 8.007 21.466 1.00 79.25 284 LEU A C 1
ATOM 2324 O O . LEU A 1 284 ? -19.955 8.562 20.994 1.00 79.25 284 LEU A O 1
ATOM 2328 N N . ALA A 1 285 ? -18.757 7.894 22.779 1.00 60.81 285 ALA A N 1
ATOM 2329 C CA . ALA A 1 285 ? -19.604 8.575 23.748 1.00 60.81 285 ALA A CA 1
ATOM 2330 C C . ALA A 1 285 ? -19.666 10.075 23.406 1.00 60.81 285 ALA A C 1
ATOM 2332 O O . ALA A 1 285 ? -18.632 10.702 23.163 1.00 60.81 285 ALA A O 1
ATOM 2333 N N . SER A 1 286 ? -20.889 10.607 23.343 1.00 46.81 286 SER A N 1
ATOM 2334 C CA . SER A 1 286 ? -21.187 12.022 23.084 1.00 46.81 286 SER A CA 1
ATOM 2335 C C . SER A 1 286 ? -20.573 12.947 24.125 1.00 46.81 286 SER A C 1
ATOM 2337 O O . SER A 1 286 ? -20.737 12.626 25.326 1.00 46.81 286 SER A O 1
#

Radius of gyration: 25.57 Å; Cα contacts (8 Å, |Δi|>4): 389; chains: 1; bounding box: 66×67×61 Å

Solvent-accessible surface area (backbone atoms only — not comparable to full-atom values): 16515 Å² total; per-residue (Å²): 133,82,65,67,68,60,62,54,62,75,71,48,54,72,65,57,50,37,44,56,50,37,54,51,49,50,52,47,38,34,73,78,68,65,52,83,79,73,88,89,72,87,62,87,82,80,61,56,51,65,61,49,36,53,50,52,51,50,51,51,53,50,53,52,46,55,74,74,58,78,43,73,37,32,44,31,64,73,61,69,56,73,80,83,73,73,62,60,91,78,51,54,82,90,50,34,62,60,54,34,53,54,49,51,57,51,36,47,76,66,29,34,47,78,47,70,81,63,86,87,64,48,61,62,53,56,45,35,43,43,71,76,45,48,29,73,37,74,40,73,66,77,87,56,92,93,55,62,53,76,43,53,52,42,82,81,57,66,52,65,54,56,52,53,47,46,44,49,53,49,64,45,47,39,45,70,34,28,76,60,75,65,78,82,57,90,50,46,40,83,87,29,30,35,49,67,90,41,79,32,72,43,62,66,70,48,32,57,52,51,38,56,58,40,71,70,36,82,44,39,39,60,78,43,76,47,81,75,48,57,52,78,54,96,50,41,34,41,36,30,30,40,40,32,31,42,37,31,36,103,87,48,78,48,78,36,49,37,50,36,43,35,34,30,38,47,50,96,90,65,50,69,19,41,38,34,38,39,48,44,72,59,77,84,82,131